Protein AF-A0A969HG68-F1 (afdb_monomer_lite)

pLDDT: mean 86.05, std 16.69, range [30.14, 98.56]

Radius of gyration: 25.39 Å; chains: 1; bounding box: 66×48×81 Å

Secondary structure (DSSP, 8-state):
-EEEEETTTEEEEEEETT---EEEE-----HHHHHSPPPSSS--TTHHHHHHHH--GGGS-TTS-SSEEEE-------TT------EEEES--GGGGGGG-TTGGGSHHHHHHHHHHHHHHHHHHHHHS-TTS-HHHHHHHHHHHHHHHHHEEEEEEEHHHHHHTTT--TTT---SSPPTTGGGTT-EEEEEEE-S-SSS--S-BHHHHHHHHHHHTTT-HHHHHHHHHHTTSTTTS-TTSPPP-BTT-TTS-----HHHHHHHHHHHHHHHHSS--HHHHHHHHHHHHHHHHHHHHHH-TTSSS-------S-TT--SS-SSS-GGGS--SS------S-TTHHHHHHHHHHHHHHT-S--

Foldseek 3Di:
DDWDADPPPGIKDKDKPPQADKFAAECADPCCVVPVDDDPDLGYPCLVVCCPVVVPVVNTDPVRDYPDMDRDDDDDADDVRDDDIDMDMGPQDPVRQCVCPPVGPCDPSVVVVVVVVVVVLVVLLVVLDDPPDDPVVSVVLSVVVVQQVVQWDFDWDQPQVVCVVVQNHPVGNPDPDGAAPSLLNLATRGDTAGFPHVPPTVKDFLVVLLVSLVSCLSPPLPVSLVNLVVQLDPNQARPQLQRQGIDRHGPFDEQPCSLVSQVVSQVSCCVVPVHGDLVSLVSSLVSVVSNVVSQCVPQVVPNPLFGAAGDHVPCPPDPDDRVDDPVVVDDPDDDGDGDRRPPPPVSSVVSPVSNCVVDPDD

Structure (mmCIF, N/CA/C/O backbone):
data_AF-A0A969HG68-F1
#
_entry.id   AF-A0A969HG68-F1
#
loop_
_atom_site.group_PDB
_atom_site.id
_atom_site.type_symbol
_atom_site.label_atom_id
_atom_site.label_alt_id
_atom_site.label_comp_id
_atom_site.label_asym_id
_atom_site.label_entity_id
_atom_site.label_seq_id
_atom_site.pdbx_PDB_ins_code
_atom_site.Cartn_x
_atom_site.Cartn_y
_atom_site.Cartn_z
_atom_site.occupancy
_atom_site.B_iso_or_equiv
_atom_site.auth_seq_id
_atom_site.auth_comp_id
_atom_site.auth_asym_id
_atom_site.auth_atom_id
_atom_site.pdbx_PDB_model_num
ATOM 1 N N . MET A 1 1 ? -12.655 -1.695 22.531 1.00 92.44 1 MET A N 1
ATOM 2 C CA . MET A 1 1 ? -11.692 -2.668 21.977 1.00 92.44 1 MET A CA 1
ATOM 3 C C . MET A 1 1 ? -12.395 -3.356 20.825 1.00 92.44 1 MET A C 1
ATOM 5 O O . MET A 1 1 ? -13.571 -3.657 20.981 1.00 92.44 1 MET A O 1
ATOM 9 N N . ILE A 1 2 ? -11.718 -3.523 19.695 1.00 96.69 2 ILE A N 1
ATOM 10 C CA . ILE A 1 2 ? -12.218 -4.265 18.533 1.00 96.69 2 ILE A CA 1
ATOM 11 C C . ILE A 1 2 ? -11.412 -5.559 18.446 1.00 96.69 2 ILE A C 1
ATOM 13 O O . ILE A 1 2 ? -10.184 -5.497 18.442 1.00 96.69 2 ILE A O 1
ATOM 17 N N . GLU A 1 3 ? -12.088 -6.699 18.384 1.00 97.00 3 GLU A N 1
ATOM 18 C CA . GLU A 1 3 ? -11.475 -7.992 18.079 1.00 97.00 3 GLU A CA 1
ATOM 19 C C . GLU A 1 3 ? -11.559 -8.229 16.567 1.00 97.00 3 GLU A C 1
ATOM 21 O O . GLU A 1 3 ? -12.620 -8.065 15.967 1.00 97.00 3 GLU A O 1
ATOM 26 N N . ALA A 1 4 ? -10.437 -8.579 15.950 1.00 96.75 4 ALA A N 1
ATOM 27 C CA . ALA A 1 4 ? -10.329 -8.903 14.539 1.00 96.75 4 ALA A CA 1
ATOM 28 C C . ALA A 1 4 ? -9.807 -10.333 14.405 1.00 96.75 4 ALA A C 1
ATOM 30 O O . ALA A 1 4 ? -8.738 -10.655 14.923 1.00 96.75 4 ALA A O 1
ATOM 31 N N . ASN A 1 5 ? -10.557 -11.178 13.704 1.00 96.19 5 ASN A N 1
ATOM 32 C CA . ASN A 1 5 ? -10.179 -12.557 13.429 1.00 96.19 5 ASN A CA 1
ATOM 33 C C . ASN A 1 5 ? -9.807 -12.692 11.950 1.00 96.19 5 ASN A C 1
ATOM 35 O O . ASN A 1 5 ? -10.606 -12.361 11.075 1.00 96.19 5 ASN A O 1
ATOM 39 N N . HIS A 1 6 ? -8.592 -13.162 11.685 1.00 93.50 6 HIS A N 1
ATOM 40 C CA . HIS A 1 6 ? -8.098 -13.437 10.345 1.00 93.50 6 HIS A CA 1
ATOM 41 C C . HIS A 1 6 ? -7.641 -14.892 10.251 1.00 93.50 6 HIS A C 1
ATOM 43 O O . HIS A 1 6 ? -6.931 -15.373 11.132 1.00 93.50 6 HIS A O 1
ATOM 49 N N . ALA A 1 7 ? -7.982 -15.573 9.155 1.00 94.31 7 ALA A N 1
ATOM 50 C CA . ALA A 1 7 ? -7.681 -16.995 8.986 1.00 94.31 7 ALA A CA 1
ATOM 51 C C . ALA A 1 7 ? -6.175 -17.311 9.093 1.00 94.31 7 ALA A C 1
ATOM 53 O O . ALA A 1 7 ? -5.801 -18.319 9.682 1.00 94.31 7 ALA A O 1
ATOM 54 N N . GLU A 1 8 ? -5.319 -16.431 8.566 1.00 92.56 8 GLU A N 1
ATOM 55 C CA . GLU A 1 8 ? -3.862 -16.638 8.547 1.00 92.56 8 GLU A CA 1
ATOM 56 C C . GLU A 1 8 ? -3.122 -15.949 9.698 1.00 92.56 8 GLU A C 1
ATOM 58 O O . GLU A 1 8 ? -2.120 -16.460 10.186 1.00 92.56 8 GLU A O 1
ATOM 63 N N . LEU A 1 9 ? -3.604 -14.781 10.142 1.00 93.19 9 LEU A N 1
ATOM 64 C CA . LEU A 1 9 ? -2.910 -13.974 11.154 1.00 93.19 9 LEU A CA 1
ATOM 65 C C . LEU A 1 9 ? -3.397 -14.318 12.569 1.00 93.19 9 LEU A C 1
ATOM 67 O O . LEU A 1 9 ? -2.760 -13.960 13.555 1.00 93.19 9 LEU A O 1
ATOM 71 N N . GLY A 1 10 ? -4.523 -15.024 12.685 1.00 96.06 10 GLY A N 1
ATOM 72 C CA . GLY A 1 10 ? -5.180 -15.300 13.950 1.00 96.06 10 GLY A CA 1
ATOM 73 C C . GLY A 1 10 ? -5.942 -14.087 14.479 1.00 96.06 10 GLY A C 1
ATOM 74 O O . GLY A 1 10 ? -6.471 -13.270 13.721 1.00 96.06 10 GLY A O 1
ATOM 75 N N . VAL A 1 11 ? -6.029 -13.995 15.806 1.00 97.19 11 VAL A N 1
ATOM 76 C CA . VAL A 1 11 ? -6.843 -12.985 16.488 1.00 97.19 11 VAL A CA 1
ATOM 77 C C . VAL A 1 11 ? -5.981 -11.814 16.944 1.00 97.19 11 VAL A C 1
ATOM 79 O O . VAL A 1 11 ? -5.025 -11.982 17.702 1.00 97.19 11 VAL A O 1
ATOM 82 N N . TYR A 1 12 ? -6.376 -10.616 16.529 1.00 97.44 12 TYR A N 1
ATOM 83 C CA . TYR A 1 12 ? -5.805 -9.351 16.969 1.00 97.44 12 TYR A CA 1
ATOM 84 C C . TYR A 1 12 ? -6.858 -8.486 17.653 1.00 97.44 12 TYR A C 1
ATOM 86 O O . TYR A 1 12 ? -8.052 -8.569 17.385 1.00 97.44 12 TYR A O 1
ATOM 94 N N . TYR A 1 13 ? -6.392 -7.603 18.525 1.00 96.69 13 TYR A N 1
ATOM 95 C CA . TYR A 1 13 ? -7.207 -6.693 19.307 1.00 96.69 13 TYR A CA 1
ATOM 96 C C . TYR A 1 13 ? -6.720 -5.265 19.081 1.00 96.69 13 TYR A C 1
ATOM 98 O O . TYR A 1 13 ? -5.554 -4.950 19.337 1.00 96.69 13 TYR A O 1
ATOM 106 N N . LEU A 1 14 ? -7.616 -4.391 18.627 1.00 96.75 14 LEU A N 1
ATOM 107 C CA . LEU A 1 14 ? -7.390 -2.953 18.562 1.00 96.75 14 LEU A CA 1
ATOM 108 C C . LEU A 1 14 ? -7.979 -2.290 19.809 1.00 96.75 14 LEU A C 1
ATOM 110 O O . LEU A 1 14 ? -9.197 -2.196 20.000 1.00 96.75 14 LEU A O 1
ATOM 114 N N . TYR A 1 15 ? -7.098 -1.805 20.671 1.00 95.75 15 TYR A N 1
ATOM 115 C CA . TYR A 1 15 ? -7.446 -0.989 21.822 1.00 95.75 15 TYR A CA 1
ATOM 116 C C . TYR A 1 15 ? -7.380 0.480 21.429 1.00 95.75 15 TYR A C 1
ATOM 118 O O . TYR A 1 15 ? -6.394 0.921 20.844 1.00 95.75 15 TYR A O 1
ATOM 126 N N . GLY A 1 16 ? -8.417 1.230 21.789 1.00 95.38 16 GLY A N 1
ATOM 127 C CA . GLY A 1 16 ? -8.421 2.684 21.743 1.00 95.38 16 GLY A CA 1
ATOM 128 C C . GLY A 1 16 ? -8.502 3.237 23.156 1.00 95.38 16 GLY A C 1
ATOM 129 O O . GLY A 1 16 ? -9.306 2.762 23.964 1.00 95.38 16 GLY A O 1
ATOM 130 N N . GLU A 1 17 ? -7.653 4.207 23.471 1.00 93.00 17 GLU A N 1
ATOM 131 C CA . GLU A 1 17 ? -7.726 4.914 24.744 1.00 93.00 17 GLU A CA 1
ATOM 132 C C . GLU A 1 17 ? -9.050 5.683 24.871 1.00 93.00 17 GLU A C 1
ATOM 134 O O . GLU A 1 17 ? -9.626 6.091 23.866 1.00 93.00 17 GLU A O 1
ATOM 139 N N . ALA A 1 18 ? -9.533 5.867 26.105 1.00 88.62 18 ALA A N 1
ATOM 140 C CA . ALA A 1 18 ? -10.780 6.560 26.442 1.00 88.62 18 ALA A CA 1
ATOM 141 C C . ALA A 1 18 ? -12.075 5.876 25.961 1.00 88.62 18 ALA A C 1
ATOM 143 O O . ALA A 1 18 ? -13.141 6.469 26.072 1.00 88.62 18 ALA A O 1
ATOM 144 N N . ALA A 1 19 ? -11.992 4.621 25.496 1.00 86.50 19 ALA A N 1
ATOM 145 C CA . ALA A 1 19 ? -13.142 3.782 25.141 1.00 86.50 19 ALA A CA 1
ATOM 146 C C . ALA A 1 19 ? -14.175 4.503 24.241 1.00 86.50 19 ALA A C 1
ATOM 148 O O . ALA A 1 19 ? -15.334 4.649 24.633 1.00 86.50 19 ALA A O 1
ATOM 149 N N . PRO A 1 20 ? -13.769 4.958 23.041 1.00 93.00 20 PRO A N 1
ATOM 150 C CA . PRO A 1 20 ? -14.677 5.636 22.120 1.00 93.00 20 PRO A CA 1
ATOM 151 C C . PRO A 1 20 ? -15.826 4.708 21.694 1.00 93.00 20 PRO A C 1
ATOM 153 O O . PRO A 1 20 ? -15.647 3.481 21.674 1.00 93.00 20 PRO A O 1
ATOM 156 N N . PRO A 1 21 ? -16.974 5.269 21.273 1.00 94.75 21 PRO A N 1
ATOM 157 C CA . PRO A 1 21 ? -17.989 4.509 20.558 1.00 94.75 21 PRO A CA 1
ATOM 158 C C . PRO A 1 21 ? -17.373 3.751 19.380 1.00 94.75 21 PRO A C 1
ATOM 160 O O . PRO A 1 21 ? -16.521 4.277 18.659 1.00 94.75 21 PRO A O 1
ATOM 163 N N . LEU A 1 22 ? -17.803 2.508 19.188 1.00 96.81 22 LEU A N 1
ATOM 164 C CA . LEU A 1 22 ? -17.354 1.676 18.080 1.00 96.81 22 LEU A CA 1
ATOM 165 C C . LEU A 1 22 ? -18.469 1.575 17.050 1.00 96.81 22 LEU A C 1
ATOM 167 O O . LEU A 1 22 ? -19.626 1.363 17.405 1.00 96.81 22 LEU A O 1
ATOM 171 N N . LEU A 1 23 ? -18.107 1.722 15.784 1.00 97.44 23 LEU A N 1
ATOM 172 C CA . LEU A 1 23 ? -19.015 1.604 14.652 1.00 97.44 23 LEU A CA 1
ATOM 173 C C . LEU A 1 23 ? -18.595 0.401 13.820 1.00 97.44 23 LEU A C 1
ATOM 175 O O . LEU A 1 23 ? -17.402 0.199 13.594 1.00 97.44 23 LEU A O 1
ATOM 179 N N . PHE A 1 24 ? -19.568 -0.366 13.339 1.00 98.00 24 PHE A N 1
ATOM 180 C CA . PHE A 1 24 ? -19.334 -1.521 12.478 1.00 98.00 24 PHE A CA 1
ATOM 181 C C . PHE A 1 24 ? -20.239 -1.464 11.252 1.00 98.00 24 PHE A C 1
ATOM 183 O O . PHE A 1 24 ? -21.356 -0.958 11.320 1.00 98.00 24 PHE A O 1
ATOM 190 N N . THR A 1 25 ? -19.750 -1.948 10.121 1.00 97.62 25 THR A N 1
ATOM 191 C CA . THR A 1 25 ? -20.531 -2.134 8.892 1.00 97.62 25 THR A CA 1
ATOM 192 C C . THR A 1 25 ? -19.887 -3.244 8.066 1.00 97.62 25 THR A C 1
ATOM 194 O O . THR A 1 25 ? -18.828 -3.757 8.438 1.00 97.62 25 THR A O 1
ATOM 197 N N . GLU A 1 26 ? -20.485 -3.593 6.933 1.00 96.75 26 GLU A N 1
ATOM 198 C CA . GLU A 1 26 ? -19.885 -4.535 6.001 1.00 96.75 26 GLU A CA 1
ATOM 199 C C . GLU A 1 26 ? -19.122 -3.851 4.865 1.00 96.75 26 GLU A C 1
ATOM 201 O O . GLU A 1 26 ? -19.405 -2.725 4.448 1.00 96.75 26 GLU A O 1
ATOM 206 N N . ASN A 1 27 ? -18.150 -4.570 4.309 1.00 93.44 27 ASN A N 1
ATOM 207 C CA . ASN A 1 27 ? -17.466 -4.238 3.069 1.00 93.44 27 ASN A CA 1
ATOM 208 C C . ASN A 1 27 ? -18.302 -4.620 1.834 1.00 93.44 27 ASN A C 1
ATOM 210 O O . ASN A 1 27 ? -17.742 -4.957 0.792 1.00 93.44 27 ASN A O 1
ATOM 214 N N . GLU A 1 28 ? -19.627 -4.522 1.934 1.00 93.19 28 GLU A N 1
ATOM 215 C CA . GLU A 1 28 ? -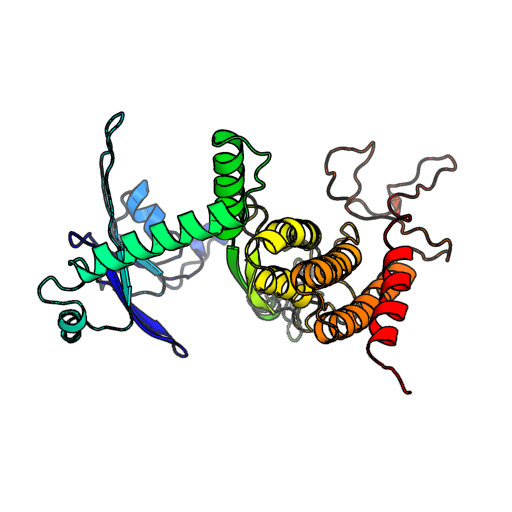20.558 -4.799 0.845 1.00 93.19 28 GLU A CA 1
ATOM 216 C C . GLU A 1 28 ? -20.816 -3.554 -0.002 1.00 93.19 28 GLU A C 1
ATOM 218 O O . GLU A 1 28 ? -20.928 -2.427 0.492 1.00 93.19 28 GLU A O 1
ATOM 223 N N . THR A 1 29 ? -20.884 -3.748 -1.314 1.00 91.31 29 THR A N 1
ATOM 224 C CA . THR A 1 29 ? -21.169 -2.671 -2.265 1.00 91.31 29 THR A CA 1
ATOM 225 C C . THR A 1 29 ? -22.605 -2.170 -2.086 1.00 91.31 29 THR A C 1
ATOM 227 O O . THR A 1 29 ? -23.532 -2.964 -1.992 1.00 91.31 29 THR A O 1
ATOM 230 N N . ASN A 1 30 ? -22.798 -0.847 -2.083 1.00 94.88 30 ASN A N 1
ATOM 231 C CA . ASN A 1 30 ? -24.123 -0.226 -2.041 1.00 94.88 30 ASN A CA 1
ATOM 232 C C . ASN A 1 30 ? -24.807 -0.318 -3.421 1.00 94.88 30 ASN A C 1
ATOM 234 O O . ASN A 1 30 ? -24.719 0.600 -4.243 1.00 94.88 30 ASN A O 1
ATOM 238 N N . THR A 1 31 ? -25.444 -1.452 -3.703 1.00 93.00 31 THR A N 1
ATOM 239 C CA . THR A 1 31 ? -26.108 -1.728 -4.983 1.00 93.00 31 THR A CA 1
ATOM 240 C C . THR A 1 31 ? -27.346 -0.870 -5.199 1.00 93.00 31 THR A C 1
ATOM 242 O O . THR A 1 31 ? -27.655 -0.554 -6.349 1.00 93.00 31 THR A O 1
ATOM 245 N N . GLU A 1 32 ? -28.014 -0.423 -4.134 1.00 94.38 32 GLU A N 1
ATOM 246 C CA . GLU A 1 32 ? -29.167 0.482 -4.249 1.00 94.38 32 GLU A CA 1
ATOM 247 C C . GLU A 1 32 ? -28.744 1.803 -4.873 1.00 94.38 32 GLU A C 1
ATOM 249 O O . GLU A 1 32 ? -29.341 2.264 -5.844 1.00 94.38 32 GLU A O 1
ATOM 254 N N . ARG A 1 33 ? -27.650 2.378 -4.369 1.00 93.00 33 ARG A N 1
ATOM 255 C CA . ARG A 1 33 ? -27.119 3.642 -4.876 1.00 93.00 33 ARG A CA 1
ATOM 256 C C . ARG A 1 33 ? -26.490 3.510 -6.261 1.00 93.00 33 ARG A C 1
ATOM 258 O O . ARG A 1 33 ? -26.633 4.414 -7.077 1.00 93.00 33 ARG A O 1
ATOM 265 N N . ILE A 1 34 ? -25.761 2.422 -6.514 1.00 90.81 34 ILE A N 1
ATOM 266 C CA . ILE A 1 34 ? -24.968 2.264 -7.745 1.00 90.81 34 ILE A CA 1
ATOM 267 C C . ILE A 1 34 ? -25.810 1.724 -8.904 1.00 90.81 34 ILE A C 1
ATOM 269 O O . ILE A 1 34 ? -25.574 2.080 -10.054 1.00 90.81 34 ILE A O 1
ATOM 273 N N . SER A 1 35 ? -26.747 0.818 -8.628 1.00 87.06 35 SER A N 1
ATOM 274 C CA . SER A 1 35 ? -27.472 0.047 -9.649 1.00 87.06 35 SER A CA 1
ATOM 275 C C . SER A 1 35 ? -28.994 0.086 -9.490 1.00 87.06 35 SER A C 1
ATOM 277 O O . SER A 1 35 ? -29.689 -0.485 -10.325 1.00 87.06 35 SER A O 1
ATOM 279 N N . GLY A 1 36 ? -29.529 0.731 -8.447 1.00 92.75 36 GLY A N 1
ATOM 280 C CA . GLY A 1 36 ? -30.970 0.754 -8.173 1.00 92.75 36 GLY A CA 1
ATOM 281 C C . GLY A 1 36 ? -31.538 -0.589 -7.702 1.00 92.75 36 GLY A C 1
ATOM 282 O O . GLY A 1 36 ? -32.751 -0.777 -7.730 1.00 92.75 36 GLY A O 1
ATOM 283 N N . ILE A 1 37 ? -30.680 -1.532 -7.299 1.00 92.56 37 ILE A N 1
ATOM 284 C CA . ILE A 1 37 ? -31.065 -2.879 -6.852 1.00 92.56 37 ILE A CA 1
ATOM 285 C C . ILE A 1 37 ? -30.964 -2.938 -5.332 1.00 92.56 37 ILE A C 1
ATOM 287 O O . ILE A 1 37 ? -29.931 -2.544 -4.793 1.00 92.56 37 ILE A O 1
ATOM 291 N N . SER A 1 38 ? -31.989 -3.475 -4.662 1.00 95.38 38 SER A N 1
ATOM 292 C CA . SER A 1 38 ? -32.007 -3.641 -3.203 1.00 95.38 38 SER A CA 1
ATOM 293 C C . SER A 1 38 ? -30.730 -4.278 -2.667 1.00 95.38 38 SER A C 1
ATOM 295 O O . SER A 1 38 ? -30.231 -5.259 -3.223 1.00 95.38 38 SER A O 1
ATOM 297 N N . ASN A 1 39 ? -30.217 -3.719 -1.574 1.00 94.94 39 ASN A N 1
ATOM 298 C CA . ASN A 1 39 ? -29.014 -4.227 -0.938 1.00 94.94 39 ASN A CA 1
ATOM 299 C C . ASN A 1 39 ? -29.320 -5.576 -0.269 1.00 94.94 39 ASN A C 1
ATOM 301 O O . ASN A 1 39 ? -30.389 -5.770 0.312 1.00 94.94 39 ASN A O 1
ATOM 305 N N . ALA A 1 40 ? -28.359 -6.501 -0.298 1.00 92.88 40 ALA A N 1
ATOM 306 C CA . ALA A 1 40 ? -28.479 -7.776 0.419 1.00 92.88 40 ALA A CA 1
ATOM 307 C C . ALA A 1 40 ? -28.503 -7.590 1.950 1.00 92.88 40 ALA A C 1
ATOM 309 O O . ALA A 1 40 ? -29.042 -8.416 2.682 1.00 92.88 40 ALA A O 1
ATOM 310 N N . THR A 1 41 ? -27.915 -6.493 2.426 1.00 94.56 41 THR A N 1
ATOM 311 C CA . THR A 1 41 ? -27.862 -6.070 3.826 1.00 94.56 41 THR A CA 1
ATOM 312 C C . THR A 1 41 ? -28.003 -4.547 3.892 1.00 94.56 41 THR A C 1
ATOM 314 O O . THR A 1 41 ? -27.497 -3.861 3.003 1.00 94.56 41 THR A O 1
ATOM 317 N N . PRO A 1 42 ? -28.644 -3.974 4.925 1.00 94.19 42 PRO A N 1
ATOM 318 C CA . PRO A 1 42 ? -28.671 -2.522 5.113 1.00 94.19 42 PRO A CA 1
ATOM 319 C C . PRO A 1 42 ? -27.295 -1.932 5.486 1.00 94.19 42 PRO A C 1
ATOM 321 O O . PRO A 1 42 ? -27.103 -0.720 5.390 1.00 94.19 42 PRO A O 1
ATOM 324 N N . TYR A 1 43 ? -26.335 -2.763 5.912 1.00 97.06 43 TYR A N 1
ATOM 325 C CA . TYR A 1 43 ? -25.000 -2.339 6.343 1.00 97.06 43 TYR A CA 1
ATOM 326 C C . TYR A 1 43 ? -24.008 -2.484 5.192 1.00 97.06 43 TYR A C 1
ATOM 328 O O . TYR A 1 43 ? -23.492 -3.566 4.937 1.00 97.06 43 TYR A O 1
ATOM 336 N N . VAL A 1 44 ? -23.753 -1.393 4.478 1.00 96.88 44 VAL A N 1
ATOM 337 C CA . VAL A 1 44 ? -22.885 -1.366 3.287 1.00 96.88 44 VAL A CA 1
ATOM 338 C C . VAL A 1 44 ? -21.685 -0.438 3.497 1.00 96.88 44 VAL A C 1
ATOM 340 O O . VAL A 1 44 ? -21.588 0.248 4.521 1.00 96.88 44 VAL A O 1
ATOM 343 N N . LYS A 1 45 ? -20.763 -0.385 2.525 1.00 94.19 45 LYS A N 1
ATOM 344 C CA . LYS A 1 45 ? -19.516 0.411 2.580 1.00 94.19 45 LYS A CA 1
ATOM 345 C C . LYS A 1 45 ? -19.723 1.877 2.984 1.00 94.19 45 LYS A C 1
ATOM 347 O O . LYS A 1 45 ? -18.871 2.441 3.667 1.00 94.19 45 LYS A O 1
ATOM 352 N N . ASP A 1 46 ? -20.858 2.466 2.614 1.00 95.44 46 ASP A N 1
ATOM 353 C CA . ASP A 1 46 ? -21.199 3.865 2.908 1.00 95.44 46 ASP A CA 1
ATOM 354 C C . ASP A 1 46 ? -21.681 4.082 4.361 1.00 95.44 46 ASP A C 1
ATOM 356 O O . ASP A 1 46 ? -21.917 5.220 4.768 1.00 95.44 46 ASP A O 1
ATOM 360 N N . GLY A 1 47 ? -21.829 3.020 5.165 1.00 96.75 47 GLY A N 1
ATOM 361 C CA . GLY A 1 47 ? -22.477 3.051 6.482 1.00 96.75 47 GLY A CA 1
ATOM 362 C C . GLY A 1 47 ? -21.889 4.078 7.453 1.00 96.75 47 GLY A C 1
ATOM 363 O O . GLY A 1 47 ? -22.633 4.822 8.090 1.00 96.75 47 GLY A O 1
ATOM 364 N N . PHE A 1 48 ? -20.558 4.205 7.516 1.00 97.00 48 PHE A N 1
ATOM 365 C CA . PHE A 1 48 ? -19.911 5.220 8.361 1.00 97.00 48 PHE A CA 1
ATOM 366 C C . PHE A 1 48 ? -20.186 6.646 7.882 1.00 97.00 48 PHE A C 1
ATOM 368 O O . PHE A 1 48 ? -20.421 7.526 8.706 1.00 97.00 48 PHE A O 1
ATOM 375 N N . HIS A 1 49 ? -20.194 6.881 6.568 1.00 96.38 49 HIS A N 1
ATOM 376 C CA . HIS A 1 49 ? -20.521 8.193 6.012 1.00 96.38 49 HIS A CA 1
ATOM 377 C C . HIS A 1 49 ? -21.974 8.565 6.326 1.00 96.38 49 HIS A C 1
ATOM 379 O O . HIS A 1 49 ? -22.240 9.649 6.838 1.00 96.38 49 HIS A O 1
ATOM 385 N N . ASN A 1 50 ? -22.905 7.638 6.107 1.00 96.94 50 ASN A N 1
ATOM 386 C CA . ASN A 1 50 ? -24.323 7.836 6.397 1.00 96.94 50 ASN A CA 1
ATOM 387 C C . ASN A 1 50 ? -24.579 8.096 7.889 1.00 96.94 50 ASN A C 1
ATOM 389 O O . ASN A 1 50 ? -25.364 8.977 8.240 1.00 96.94 50 ASN A O 1
ATOM 393 N N . TYR A 1 51 ? -23.873 7.382 8.766 1.00 97.25 51 TYR A N 1
ATOM 394 C CA . TYR A 1 51 ? -23.947 7.589 10.208 1.00 97.25 51 TYR A CA 1
ATOM 395 C C . TYR A 1 51 ? -23.412 8.967 10.626 1.00 97.25 51 TYR A C 1
ATOM 397 O O . TYR A 1 51 ? -24.101 9.707 11.323 1.00 97.25 51 TYR A O 1
ATOM 405 N N . LEU A 1 52 ? -22.197 9.321 10.193 1.00 96.50 52 LEU A N 1
ATOM 406 C CA . LEU A 1 52 ? -21.485 10.512 10.671 1.00 96.50 52 LEU A CA 1
ATOM 407 C C . LEU A 1 52 ? -21.967 11.809 10.014 1.00 96.50 52 LEU A C 1
ATOM 409 O O . LEU A 1 52 ? -22.083 12.828 10.687 1.00 96.50 52 LEU A O 1
ATOM 413 N N . ILE A 1 53 ? -22.223 11.781 8.705 1.00 97.00 53 ILE A N 1
ATOM 414 C CA . ILE A 1 53 ? -22.523 12.979 7.908 1.00 97.00 53 ILE A CA 1
ATOM 415 C C . ILE A 1 53 ? -24.029 13.189 7.767 1.00 97.00 53 ILE A C 1
ATOM 417 O O . ILE A 1 53 ? -24.501 14.322 7.820 1.00 97.00 53 ILE A O 1
ATOM 421 N N . HIS A 1 54 ? -24.795 12.109 7.603 1.00 97.06 54 HIS A N 1
ATOM 422 C CA . HIS A 1 54 ? -26.244 12.186 7.390 1.00 97.06 54 HIS A CA 1
ATOM 423 C C . HIS A 1 54 ? -27.070 11.871 8.644 1.00 97.06 54 HIS A C 1
ATOM 425 O O . HIS A 1 54 ? -28.297 11.925 8.586 1.00 97.06 54 HIS A O 1
ATOM 431 N N . GLY A 1 55 ? -26.430 11.545 9.773 1.00 96.25 55 GLY A N 1
ATOM 432 C CA . GLY A 1 55 ? -27.115 11.245 11.034 1.00 96.25 55 GLY A CA 1
ATOM 433 C C . GLY A 1 55 ? -27.967 9.971 10.997 1.00 96.25 55 GLY A C 1
ATOM 434 O O . GLY A 1 55 ? -28.827 9.777 11.856 1.00 96.25 55 GLY A O 1
ATOM 435 N N . GLN A 1 56 ? -27.758 9.097 10.008 1.00 96.62 56 GLN A N 1
ATOM 436 C CA . GLN A 1 56 ? -28.518 7.860 9.843 1.00 96.62 56 GLN A CA 1
ATOM 437 C C . GLN A 1 56 ? -27.969 6.787 10.787 1.00 96.62 56 GLN A C 1
ATOM 439 O O . GLN A 1 56 ? -27.163 5.943 10.401 1.00 96.62 56 GLN A O 1
ATOM 444 N N . THR A 1 57 ? -28.405 6.811 12.046 1.00 94.62 57 THR A N 1
ATOM 445 C CA . THR A 1 57 ? -27.883 5.916 13.095 1.00 94.62 57 THR A CA 1
ATOM 446 C C . THR A 1 57 ? -28.087 4.428 12.797 1.00 94.62 57 THR A C 1
ATOM 448 O O . THR A 1 57 ? -27.290 3.608 13.241 1.00 94.62 57 THR A O 1
ATOM 451 N N . GLY A 1 58 ? -29.103 4.076 12.000 1.00 95.69 58 GLY A N 1
ATOM 452 C CA . GLY A 1 58 ? -29.361 2.707 11.540 1.00 95.69 58 GLY A CA 1
ATOM 453 C C . GLY A 1 58 ? -28.447 2.207 10.412 1.00 95.69 58 GLY A C 1
ATOM 454 O O . GLY A 1 58 ? -28.563 1.048 10.029 1.00 95.69 58 GLY A O 1
ATOM 455 N N . ALA A 1 59 ? -27.550 3.044 9.876 1.00 96.38 59 ALA A N 1
ATOM 456 C CA . ALA A 1 59 ? -26.646 2.674 8.781 1.00 96.38 59 ALA A CA 1
ATOM 457 C C . ALA A 1 59 ? -25.419 1.851 9.229 1.00 96.38 59 ALA A C 1
ATOM 459 O O . ALA A 1 59 ? -24.623 1.426 8.394 1.00 96.38 59 ALA A O 1
ATOM 460 N N . VAL A 1 60 ? -25.255 1.633 10.538 1.00 97.50 60 VAL A N 1
ATOM 461 C CA . VAL A 1 60 ? -24.189 0.818 11.141 1.00 97.50 60 VAL A CA 1
ATOM 462 C C . VAL A 1 60 ? -24.782 -0.357 11.911 1.00 97.50 60 VAL A C 1
ATOM 464 O O . VAL A 1 60 ? -25.917 -0.305 12.385 1.00 97.50 60 VAL A O 1
ATOM 467 N N . HIS A 1 61 ? -24.000 -1.422 12.046 1.00 97.06 61 HIS A N 1
ATOM 468 C CA . HIS A 1 61 ? -24.439 -2.681 12.621 1.00 97.06 61 HIS A CA 1
ATOM 469 C C . HIS A 1 61 ? -24.654 -2.563 14.146 1.00 97.06 61 HIS A C 1
ATOM 471 O O . HIS A 1 61 ? -23.687 -2.334 14.882 1.00 97.06 61 HIS A O 1
ATOM 477 N N . PRO A 1 62 ? -25.880 -2.777 14.668 1.00 95.56 62 PRO A N 1
ATOM 478 C CA . PRO A 1 62 ? -26.193 -2.572 16.084 1.00 95.56 62 PRO A CA 1
ATOM 479 C C . PRO A 1 62 ? -25.530 -3.610 16.998 1.00 95.56 62 PRO A C 1
ATOM 481 O O . PRO A 1 62 ? -25.230 -3.311 18.149 1.00 95.56 62 PRO A O 1
ATOM 484 N N . ASN A 1 63 ? -25.243 -4.812 16.482 1.00 95.81 63 ASN A N 1
ATOM 485 C CA . ASN A 1 63 ? -24.587 -5.874 17.257 1.00 95.81 63 ASN A CA 1
ATOM 486 C C . ASN A 1 63 ? -23.059 -5.714 17.367 1.00 95.81 63 ASN A C 1
ATOM 488 O O . ASN A 1 63 ? -22.411 -6.605 17.903 1.00 95.81 63 ASN A O 1
ATOM 492 N N . LEU A 1 64 ? -22.483 -4.609 16.871 1.00 95.75 64 LEU A N 1
ATOM 493 C CA . LEU A 1 64 ? -21.039 -4.331 16.925 1.00 95.75 64 LEU A CA 1
ATOM 494 C C . LEU A 1 64 ? -20.172 -5.421 16.271 1.00 95.75 64 LEU A C 1
ATOM 496 O O . LEU A 1 64 ? -19.129 -5.817 16.790 1.00 95.75 64 LEU A O 1
ATOM 500 N N . THR A 1 65 ? -20.623 -5.896 15.115 1.00 96.31 65 THR A N 1
ATOM 501 C CA . THR A 1 65 ? -19.950 -6.899 14.287 1.00 96.31 65 THR A CA 1
ATOM 502 C C . THR A 1 65 ? -19.947 -6.445 12.839 1.00 96.31 65 THR A C 1
ATOM 504 O O . THR A 1 65 ? -20.880 -5.771 12.406 1.00 96.31 65 THR A O 1
ATOM 507 N N . GLY A 1 66 ? -18.922 -6.832 12.091 1.00 95.94 66 GLY A N 1
ATOM 508 C CA . GLY A 1 66 ? -18.878 -6.642 10.648 1.00 95.94 66 GLY A CA 1
ATOM 509 C C . GLY A 1 66 ? -17.461 -6.704 10.102 1.00 95.94 66 GLY A C 1
ATOM 510 O O . GLY A 1 66 ? -16.484 -6.750 10.851 1.00 95.94 66 GLY A O 1
ATOM 511 N N . THR A 1 67 ? -17.350 -6.699 8.781 1.00 95.50 67 THR A N 1
ATOM 512 C CA . THR A 1 67 ? -16.069 -6.741 8.059 1.00 95.50 67 THR A CA 1
ATOM 513 C C . THR A 1 67 ? -15.346 -5.390 8.002 1.00 95.50 67 THR A C 1
ATOM 515 O O . THR A 1 67 ? -14.193 -5.316 7.574 1.00 95.50 67 THR A O 1
ATOM 518 N N . LYS A 1 68 ? -15.983 -4.307 8.465 1.00 95.25 68 LYS A N 1
ATOM 519 C CA . LYS A 1 68 ? -15.355 -3.008 8.732 1.00 95.25 68 LYS A CA 1
ATOM 520 C C . LYS A 1 68 ? -15.702 -2.522 10.132 1.00 95.25 68 LYS A C 1
ATOM 522 O O . LYS A 1 68 ? -16.847 -2.621 10.567 1.00 95.25 68 LYS A O 1
ATOM 527 N N . ALA A 1 69 ? -14.729 -1.905 10.794 1.00 96.56 69 ALA A N 1
ATOM 528 C CA . ALA A 1 69 ? -14.900 -1.320 12.116 1.00 96.56 69 ALA A CA 1
ATOM 529 C C . ALA A 1 69 ? -14.192 0.037 12.219 1.00 96.56 69 ALA A C 1
ATOM 531 O O . ALA A 1 69 ? -13.169 0.262 11.570 1.00 96.56 69 ALA A O 1
ATOM 532 N N . ALA A 1 70 ? -14.720 0.926 13.055 1.00 95.31 70 ALA A N 1
ATOM 533 C CA . ALA A 1 70 ? -14.131 2.225 13.350 1.00 95.31 70 ALA A CA 1
ATOM 534 C C . ALA A 1 70 ? -14.264 2.567 14.838 1.00 95.31 70 ALA A C 1
ATOM 536 O O . ALA A 1 70 ? -15.302 2.336 15.457 1.00 95.31 70 ALA A O 1
ATOM 537 N N . ALA A 1 71 ? -13.212 3.160 15.400 1.00 95.56 71 ALA A N 1
ATOM 538 C CA . ALA A 1 71 ? -13.248 3.804 16.707 1.00 95.56 71 ALA A CA 1
ATOM 539 C C . ALA A 1 71 ? -13.589 5.290 16.512 1.00 95.56 71 ALA A C 1
ATOM 541 O O . ALA A 1 71 ? -12.795 6.040 15.945 1.00 95.56 71 ALA A O 1
ATOM 542 N N . HIS A 1 72 ? -14.779 5.711 16.941 1.00 95.62 72 HIS A N 1
ATOM 543 C CA . HIS A 1 72 ? -15.301 7.050 16.682 1.00 95.62 72 HIS A CA 1
ATOM 544 C C . HIS A 1 72 ? -14.872 8.037 17.775 1.00 95.62 72 HIS A C 1
ATOM 546 O O . HIS A 1 72 ? -15.512 8.166 18.817 1.00 95.62 72 HIS A O 1
ATOM 552 N N . TYR A 1 73 ? -13.775 8.749 17.524 1.00 95.06 73 TYR A N 1
ATOM 553 C CA . TYR A 1 73 ? -13.317 9.852 18.365 1.00 95.06 73 TYR A CA 1
ATOM 554 C C . TYR A 1 73 ? -13.899 11.176 17.871 1.00 95.06 73 TYR A C 1
ATOM 556 O O . TYR A 1 73 ? -13.584 11.615 16.768 1.00 95.06 73 TYR A O 1
ATOM 564 N N . GLN A 1 74 ? -14.693 11.840 18.709 1.00 94.00 74 GLN A N 1
ATOM 565 C CA . GLN A 1 74 ? -15.145 13.206 18.462 1.00 94.00 74 GLN A CA 1
ATOM 566 C C . GLN A 1 74 ? -14.313 14.165 19.312 1.00 94.00 74 GLN A C 1
ATOM 568 O O . GLN A 1 74 ? -14.410 14.170 20.538 1.00 94.00 74 GLN A O 1
ATOM 573 N N . ILE A 1 75 ? -13.459 14.949 18.657 1.00 94.56 75 ILE A N 1
ATOM 574 C CA . ILE A 1 75 ? -12.497 15.826 19.323 1.00 94.56 75 ILE A CA 1
ATOM 575 C C . ILE A 1 75 ? -12.601 17.217 18.709 1.00 94.56 75 ILE A C 1
ATOM 577 O O . ILE A 1 75 ? -12.409 17.387 17.508 1.00 94.56 75 ILE A O 1
ATOM 581 N N . THR A 1 76 ? -12.859 18.218 19.545 1.00 95.50 76 THR A N 1
ATOM 582 C CA . THR A 1 76 ? -12.691 19.626 19.174 1.00 95.50 76 THR A CA 1
ATOM 583 C C . THR A 1 76 ? -11.245 20.022 19.444 1.00 95.50 76 THR A C 1
ATOM 585 O O . THR A 1 76 ? -10.760 19.833 20.563 1.00 95.50 76 THR A O 1
ATOM 588 N N . VAL A 1 77 ? -10.565 20.546 18.424 1.00 96.38 77 VAL A N 1
ATOM 589 C CA . VAL A 1 77 ? -9.179 21.024 18.508 1.00 96.38 77 VAL A CA 1
ATOM 590 C C . VAL A 1 77 ? -9.178 22.532 18.280 1.00 96.38 77 VAL A C 1
ATOM 592 O O . VAL A 1 77 ? -9.568 22.999 17.211 1.00 96.38 77 VAL A O 1
ATOM 595 N N . GLY A 1 78 ? -8.794 23.297 19.299 1.00 97.19 78 GLY A N 1
ATOM 596 C CA . GLY A 1 78 ? -8.660 24.752 19.215 1.00 97.19 78 GLY A CA 1
ATOM 597 C C . GLY A 1 78 ? -7.420 25.215 18.439 1.00 97.19 78 GLY A C 1
ATOM 598 O O . GLY A 1 78 ? -6.533 24.432 18.099 1.00 97.19 78 GLY A O 1
ATOM 599 N N . ALA A 1 79 ? -7.324 26.522 18.182 1.00 97.31 79 ALA A N 1
ATOM 600 C CA . ALA A 1 79 ? -6.152 27.112 17.535 1.00 97.31 79 ALA A CA 1
ATOM 601 C C . ALA A 1 79 ? -4.881 26.884 18.373 1.00 97.31 79 ALA A C 1
ATOM 603 O O . ALA A 1 79 ? -4.850 27.203 19.560 1.00 97.31 79 ALA A O 1
ATOM 604 N N . GLY A 1 80 ? -3.841 26.320 17.750 1.00 96.50 80 GLY A N 1
ATOM 605 C CA . GLY A 1 80 ? -2.586 25.960 18.421 1.00 96.50 80 GLY A CA 1
ATOM 606 C C . GLY A 1 80 ? -2.703 24.800 19.418 1.00 96.50 80 GLY A C 1
ATOM 607 O O . GLY A 1 80 ? -1.710 24.429 20.041 1.00 96.50 80 GLY A O 1
ATOM 608 N N . GLU A 1 81 ? -3.890 24.214 19.584 1.00 97.62 81 GLU A N 1
ATOM 609 C CA . GLU A 1 81 ? -4.099 23.097 20.493 1.00 97.62 81 GLU A CA 1
ATOM 610 C C . GLU A 1 81 ? -3.619 21.783 19.873 1.00 97.62 81 GLU A C 1
ATOM 612 O O . GLU A 1 81 ? -3.774 21.531 18.681 1.00 97.62 81 GLU A O 1
ATOM 617 N N . THR A 1 82 ? -3.073 20.908 20.715 1.00 96.75 82 THR A N 1
ATOM 618 C CA . THR A 1 82 ? -2.754 19.527 20.352 1.00 96.75 82 THR A CA 1
ATOM 619 C C . THR A 1 82 ? -3.648 18.570 21.128 1.00 96.75 82 THR A C 1
ATOM 621 O O . THR A 1 82 ? -3.865 18.712 22.335 1.00 96.75 82 THR A O 1
ATOM 624 N N . ARG A 1 83 ? -4.159 17.560 20.427 1.00 95.88 83 ARG A N 1
ATOM 625 C CA . ARG A 1 83 ? -4.904 16.441 21.000 1.00 95.88 83 ARG A CA 1
ATOM 626 C C . ARG A 1 83 ? -4.276 15.141 20.531 1.00 95.88 83 ARG A C 1
ATOM 628 O O . ARG A 1 83 ? -3.865 15.030 19.381 1.00 95.88 83 ARG A O 1
ATOM 635 N N . THR A 1 84 ? -4.235 14.159 21.422 1.00 95.06 84 THR A N 1
ATOM 636 C CA . THR A 1 84 ? -3.572 12.880 21.167 1.00 95.06 84 THR A CA 1
ATOM 637 C C . THR A 1 84 ? -4.578 11.749 21.275 1.00 95.06 84 THR A C 1
ATOM 639 O O . THR A 1 84 ? -5.237 11.598 22.300 1.00 95.06 84 THR A O 1
ATOM 642 N N . VAL A 1 85 ? -4.653 10.925 20.231 1.00 95.44 85 VAL A N 1
ATOM 643 C CA . VAL A 1 85 ? -5.373 9.649 20.243 1.00 95.44 85 VAL A CA 1
ATOM 644 C C . VAL A 1 85 ? -4.344 8.530 20.319 1.00 95.44 85 VAL A C 1
ATOM 646 O O . VAL A 1 85 ? -3.438 8.457 19.491 1.00 95.44 85 VAL A O 1
ATOM 649 N N . ARG A 1 86 ? -4.476 7.651 21.316 1.00 96.06 86 ARG A N 1
ATOM 650 C CA . ARG A 1 86 ? -3.607 6.480 21.478 1.00 96.06 86 ARG A CA 1
ATOM 651 C C . ARG A 1 86 ? -4.359 5.211 21.112 1.00 96.06 86 ARG A C 1
ATOM 653 O O . ARG A 1 86 ? -5.395 4.901 21.700 1.00 96.06 86 ARG A O 1
ATOM 660 N N . LEU A 1 87 ? -3.801 4.473 20.157 1.00 96.06 87 LEU A N 1
ATOM 661 C CA . LEU A 1 87 ? -4.303 3.185 19.690 1.00 96.06 87 LEU A CA 1
ATOM 662 C C . LEU A 1 87 ? -3.218 2.118 19.855 1.00 96.06 87 LEU A C 1
ATOM 664 O O . LEU A 1 87 ? -2.032 2.409 19.707 1.00 96.06 87 LEU A O 1
ATOM 668 N N . ARG A 1 88 ? -3.612 0.878 20.144 1.00 95.69 88 ARG A N 1
ATOM 669 C CA . ARG A 1 88 ? -2.708 -0.280 20.171 1.00 95.69 88 ARG A CA 1
ATOM 670 C C . ARG A 1 88 ? -3.369 -1.469 19.488 1.00 95.69 88 ARG A C 1
ATOM 672 O O . ARG A 1 88 ? -4.364 -1.976 19.995 1.00 95.69 88 ARG A O 1
ATOM 679 N N . LEU A 1 89 ? -2.775 -1.933 18.392 1.00 95.69 89 LEU A N 1
ATOM 680 C CA . LEU A 1 89 ? -3.084 -3.220 17.770 1.00 95.69 89 LEU A CA 1
ATOM 681 C C . LEU A 1 89 ? -2.148 -4.291 18.346 1.00 95.69 89 LEU A C 1
ATOM 683 O O . LEU A 1 89 ? -0.940 -4.073 18.419 1.00 95.69 89 LEU A O 1
ATOM 687 N N . THR A 1 90 ? -2.685 -5.420 18.803 1.00 95.75 90 THR A N 1
ATOM 688 C CA . THR A 1 90 ? -1.886 -6.478 19.440 1.00 95.75 90 THR A CA 1
ATOM 689 C C . THR A 1 90 ? -2.584 -7.833 19.418 1.00 95.75 90 THR A C 1
ATOM 691 O O . THR A 1 90 ? -3.807 -7.889 19.439 1.00 95.75 90 THR A O 1
ATOM 694 N N . ALA A 1 91 ? -1.821 -8.926 19.452 1.00 95.56 91 ALA A N 1
ATOM 695 C CA . ALA A 1 91 ? -2.348 -10.276 19.669 1.00 95.56 91 ALA A CA 1
ATOM 696 C C . ALA A 1 91 ? -2.732 -10.547 21.144 1.00 95.56 91 ALA A C 1
ATOM 698 O O . ALA A 1 91 ? -3.342 -11.567 21.464 1.00 95.56 91 ALA A O 1
ATOM 699 N N . HIS A 1 92 ? -2.387 -9.652 22.079 1.00 95.00 92 HIS A N 1
ATOM 700 C CA . HIS A 1 92 ? -2.743 -9.822 23.487 1.00 95.00 92 HIS A CA 1
ATOM 701 C C . HIS A 1 92 ? -4.222 -9.504 23.742 1.00 95.00 92 HIS A C 1
ATOM 703 O O . HIS A 1 92 ? -4.668 -8.356 23.639 1.00 95.00 92 HIS A O 1
ATOM 709 N N . SER A 1 93 ? -4.960 -10.533 24.157 1.00 94.44 93 SER A N 1
ATOM 710 C CA . SER A 1 93 ? -6.342 -10.417 24.622 1.00 94.44 93 SER A CA 1
ATOM 711 C C . SER A 1 93 ? -6.460 -9.553 25.888 1.00 94.44 93 SER A C 1
ATOM 713 O O . SER A 1 93 ? -5.459 -9.333 26.584 1.00 94.44 93 SER A O 1
ATOM 715 N N . PRO A 1 94 ? -7.676 -9.100 26.255 1.00 90.94 94 PRO A N 1
ATOM 716 C CA . PRO A 1 94 ? -7.882 -8.279 27.448 1.00 90.94 94 PRO A CA 1
ATOM 717 C C . PRO A 1 94 ? -7.341 -8.921 28.732 1.00 90.94 94 PRO A C 1
ATOM 719 O O . PRO A 1 94 ? -6.768 -8.233 29.577 1.00 90.94 94 PRO A O 1
ATOM 722 N N . ALA A 1 95 ? -7.454 -10.248 28.852 1.00 91.94 95 ALA A N 1
ATOM 723 C CA . ALA A 1 95 ? -6.935 -11.012 29.987 1.00 91.94 95 ALA A CA 1
ATOM 724 C C . ALA A 1 95 ? -5.400 -10.950 30.098 1.00 91.94 95 ALA A C 1
ATOM 726 O O . ALA A 1 95 ? -4.850 -10.992 31.199 1.00 91.94 95 ALA A O 1
ATOM 727 N N . ASN A 1 96 ? -4.716 -10.788 28.964 1.00 94.19 96 ASN A N 1
ATOM 728 C CA . ASN A 1 96 ? -3.263 -10.817 28.861 1.00 94.19 96 ASN A CA 1
ATOM 729 C C . ASN A 1 96 ? -2.620 -9.424 28.843 1.00 94.19 96 ASN A C 1
ATOM 731 O O . ASN A 1 96 ? -1.398 -9.338 28.851 1.00 94.19 96 ASN A O 1
ATOM 735 N N . LEU A 1 97 ? -3.391 -8.329 28.899 1.00 92.38 97 LEU A N 1
ATOM 736 C CA . LEU A 1 97 ? -2.847 -6.960 28.897 1.00 92.38 97 LEU A CA 1
ATOM 737 C C . LEU A 1 97 ? -1.890 -6.658 30.056 1.00 92.38 97 LEU A C 1
ATOM 739 O O . LEU A 1 97 ? -1.094 -5.726 29.960 1.00 92.38 97 LEU A O 1
ATOM 743 N N . LYS A 1 98 ? -1.943 -7.440 31.140 1.00 90.06 98 LYS A N 1
ATOM 744 C CA . LYS A 1 98 ? -0.999 -7.338 32.2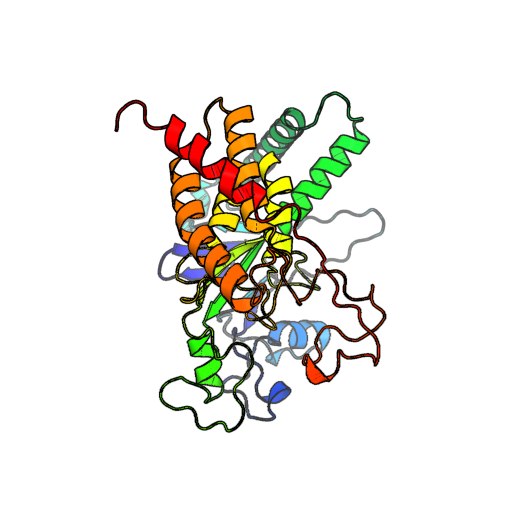62 1.00 90.06 98 LYS A CA 1
ATOM 745 C C . LYS A 1 98 ? 0.450 -7.611 31.843 1.00 90.06 98 LYS A C 1
ATOM 747 O O . LYS A 1 98 ? 1.351 -7.163 32.548 1.00 90.06 98 LYS A O 1
ATOM 752 N N . SER A 1 99 ? 0.685 -8.285 30.710 1.00 91.12 99 SER A N 1
ATOM 753 C CA . SER A 1 99 ? 2.027 -8.452 30.130 1.00 91.12 99 SER A CA 1
ATOM 754 C C . SER A 1 99 ? 2.691 -7.110 29.801 1.00 91.12 99 SER A C 1
ATOM 756 O O . SER A 1 99 ? 3.908 -6.992 29.876 1.00 91.12 99 SER A O 1
ATOM 758 N N . TYR A 1 100 ? 1.897 -6.069 29.531 1.00 92.25 100 TYR A N 1
ATOM 759 C CA . TYR A 1 100 ? 2.370 -4.701 29.313 1.00 92.25 100 TYR A CA 1
ATOM 760 C C . TYR A 1 100 ? 2.599 -3.903 30.605 1.00 92.25 100 TYR A C 1
ATOM 762 O O . TYR A 1 100 ? 2.897 -2.707 30.563 1.00 92.25 100 TYR A O 1
ATOM 770 N N . GLY A 1 101 ? 2.460 -4.552 31.761 1.00 89.88 101 GLY A N 1
ATOM 771 C CA . GLY A 1 101 ? 2.562 -3.944 33.079 1.00 89.88 101 GLY A CA 1
ATOM 772 C C . GLY A 1 101 ? 1.205 -3.582 33.684 1.00 89.88 101 GLY A C 1
ATOM 773 O O . GLY A 1 101 ? 0.137 -3.806 33.114 1.00 89.88 101 GLY A O 1
ATOM 774 N N . ARG A 1 102 ? 1.249 -3.002 34.890 1.00 84.81 102 ARG A N 1
ATOM 775 C CA . ARG A 1 102 ? 0.055 -2.739 35.719 1.00 84.81 102 ARG A CA 1
ATOM 776 C C . ARG A 1 102 ? -0.972 -1.816 35.054 1.00 84.81 102 ARG A C 1
ATOM 778 O O . ARG A 1 102 ? -2.159 -1.950 35.320 1.00 84.81 102 ARG A O 1
ATOM 785 N N . SER A 1 103 ? -0.521 -0.909 34.192 1.00 87.25 103 SER A N 1
ATOM 786 C CA . SER A 1 103 ? -1.362 0.082 33.507 1.00 87.25 103 SER A CA 1
ATOM 787 C C . SER A 1 103 ? -1.912 -0.401 32.152 1.00 87.25 103 SER A C 1
ATOM 789 O O . SER A 1 103 ? -2.478 0.393 31.404 1.00 87.25 103 SER A O 1
ATOM 791 N N . GLY A 1 104 ? -1.749 -1.686 31.815 1.00 91.56 104 GLY A N 1
ATOM 792 C CA . GLY A 1 104 ? -2.350 -2.297 30.628 1.00 91.56 104 GLY A CA 1
ATOM 793 C C . GLY A 1 104 ? -1.843 -1.723 29.298 1.00 91.56 104 GLY A C 1
ATOM 794 O O . GLY A 1 104 ? -0.653 -1.461 29.125 1.00 91.56 104 GLY A O 1
ATOM 795 N N . ALA A 1 105 ? -2.753 -1.539 28.334 1.00 93.69 105 ALA A N 1
ATOM 796 C CA . ALA A 1 105 ? -2.429 -1.230 26.936 1.00 93.69 105 ALA A CA 1
ATOM 797 C C . ALA A 1 105 ? -1.703 0.113 26.702 1.00 93.69 105 ALA A C 1
ATOM 799 O O . ALA A 1 105 ? -0.984 0.237 25.713 1.00 93.69 105 ALA A O 1
ATOM 800 N N . PHE A 1 106 ? -1.858 1.097 27.595 1.00 95.19 106 PHE A N 1
ATOM 801 C CA . PHE A 1 106 ? -1.362 2.473 27.399 1.00 95.19 106 PHE A CA 1
ATOM 802 C C . PHE A 1 106 ? -0.429 2.957 28.524 1.00 95.19 106 PHE A C 1
ATOM 804 O O . PHE A 1 106 ? -0.244 4.156 28.720 1.00 95.19 106 PHE A O 1
ATOM 811 N N . GLY A 1 107 ? 0.156 2.015 29.273 1.00 93.62 107 GLY A N 1
ATOM 812 C CA . GLY A 1 107 ? 1.088 2.280 30.371 1.00 93.62 107 GLY A CA 1
ATOM 813 C C . GLY A 1 107 ? 2.510 2.656 29.950 1.00 93.62 107 GLY A C 1
ATOM 814 O O . GLY A 1 107 ? 2.777 2.962 28.790 1.00 93.62 107 GLY A O 1
ATOM 815 N N . LYS A 1 108 ? 3.453 2.533 30.896 1.00 95.06 108 LYS A N 1
ATOM 816 C CA . LYS A 1 108 ? 4.888 2.795 30.675 1.00 95.06 108 LYS A CA 1
ATOM 817 C C . LYS A 1 108 ? 5.432 2.075 29.435 1.00 95.06 108 LYS A C 1
ATOM 819 O O . LYS A 1 108 ? 6.053 2.710 28.602 1.00 95.06 108 LYS A O 1
ATOM 824 N N . HIS A 1 109 ? 5.091 0.799 29.247 1.00 95.62 109 HIS A N 1
ATOM 825 C CA . HIS A 1 109 ? 5.499 0.031 28.066 1.00 95.62 109 HIS A CA 1
ATOM 826 C C . HIS A 1 109 ? 5.063 0.674 26.737 1.00 95.62 109 HIS A C 1
ATOM 828 O O . HIS A 1 109 ? 5.764 0.579 25.738 1.00 95.62 109 HIS A O 1
ATOM 834 N N . PHE A 1 110 ? 3.883 1.304 26.680 1.00 96.62 110 PHE A N 1
ATOM 835 C CA . PHE A 1 110 ? 3.455 2.043 25.488 1.00 96.62 110 PHE A CA 1
ATOM 836 C C . PHE A 1 110 ? 4.320 3.283 25.261 1.00 96.62 110 PHE A C 1
ATOM 838 O O . PHE A 1 110 ? 4.800 3.484 24.150 1.00 96.62 110 PHE A O 1
ATOM 845 N N . ALA A 1 111 ? 4.531 4.083 26.308 1.00 96.44 111 ALA A N 1
ATOM 846 C CA . ALA A 1 111 ? 5.351 5.288 26.231 1.00 96.44 111 ALA A CA 1
ATOM 847 C C . ALA A 1 111 ? 6.802 4.969 25.836 1.00 96.44 111 ALA A C 1
ATOM 849 O O . ALA A 1 111 ? 7.343 5.625 24.953 1.00 96.44 111 ALA A O 1
ATOM 850 N N . ASP A 1 112 ? 7.379 3.918 26.423 1.00 97.06 112 ASP A N 1
ATOM 851 C CA . ASP A 1 112 ? 8.738 3.460 26.134 1.00 97.06 112 ASP A CA 1
ATOM 852 C C . ASP A 1 112 ? 8.882 3.044 24.664 1.00 97.06 112 ASP A C 1
ATOM 854 O O . ASP A 1 112 ? 9.827 3.466 24.006 1.00 97.06 112 ASP A O 1
ATOM 858 N N . ILE A 1 113 ? 7.921 2.287 24.112 1.00 96.94 113 ILE A N 1
ATOM 859 C CA . ILE A 1 113 ? 7.935 1.921 22.686 1.00 96.94 113 ILE A CA 1
ATOM 860 C C . ILE A 1 113 ? 7.860 3.165 21.803 1.00 96.94 113 ILE A C 1
ATOM 862 O O . ILE A 1 113 ? 8.638 3.277 20.862 1.00 96.94 113 ILE A O 1
ATOM 866 N N . MET A 1 114 ? 6.947 4.098 22.084 1.00 97.56 114 MET A N 1
ATOM 867 C CA . MET A 1 114 ? 6.811 5.309 21.267 1.00 97.56 114 MET A CA 1
ATOM 868 C C . MET A 1 114 ? 8.088 6.153 21.295 1.00 97.56 114 MET A C 1
ATOM 870 O O . MET A 1 114 ? 8.552 6.583 20.242 1.00 97.56 114 MET A O 1
ATOM 874 N N . GLN A 1 115 ? 8.686 6.333 22.477 1.00 98.31 115 GLN A N 1
ATOM 875 C CA . GLN A 1 115 ? 9.953 7.044 22.632 1.00 98.31 115 GLN A CA 1
ATOM 876 C C . GLN A 1 115 ? 11.090 6.331 21.894 1.00 98.31 115 GLN A C 1
ATOM 878 O O . GLN A 1 115 ? 11.861 6.973 21.186 1.00 98.31 115 GLN A O 1
ATOM 883 N N . GLN A 1 116 ? 11.174 5.005 22.022 1.00 98.56 116 GLN A N 1
ATOM 884 C CA . GLN A 1 116 ? 12.193 4.212 21.349 1.00 98.56 116 GLN A CA 1
ATOM 885 C C . GLN A 1 116 ? 12.059 4.299 19.825 1.00 98.56 116 GLN A C 1
ATOM 887 O O . GLN A 1 116 ? 13.044 4.571 19.150 1.00 98.56 116 GLN A O 1
ATOM 892 N N . ARG A 1 117 ? 10.852 4.112 19.270 1.00 97.81 117 ARG A N 1
ATOM 893 C CA . ARG A 1 117 ? 10.620 4.217 17.818 1.00 97.81 117 ARG A CA 1
ATOM 894 C C . ARG A 1 117 ? 10.919 5.621 17.288 1.00 97.81 117 ARG A C 1
ATOM 896 O O . ARG A 1 117 ? 11.411 5.749 16.173 1.00 97.81 117 ARG A O 1
ATOM 903 N N . GLN A 1 118 ? 10.637 6.665 18.071 1.00 97.75 118 GLN A N 1
ATOM 904 C CA . GLN A 1 118 ? 11.001 8.034 17.710 1.00 97.75 118 GLN A CA 1
ATOM 905 C C . GLN A 1 118 ? 12.523 8.207 17.652 1.00 97.75 118 GLN A C 1
ATOM 907 O O . GLN A 1 118 ? 13.022 8.708 16.651 1.00 97.75 118 GLN A O 1
ATOM 912 N N . ALA A 1 119 ? 13.247 7.747 18.676 1.00 98.44 119 ALA A N 1
ATOM 913 C CA . ALA A 1 119 ? 14.705 7.837 18.720 1.00 98.44 119 ALA A CA 1
ATOM 914 C C . ALA A 1 119 ? 15.374 7.051 17.579 1.00 98.44 119 ALA A C 1
ATOM 916 O O . ALA A 1 119 ? 16.257 7.583 16.917 1.00 98.44 119 ALA A O 1
ATOM 917 N N . GLU A 1 120 ? 14.911 5.829 17.299 1.00 98.06 120 GLU A N 1
ATOM 918 C CA . GLU A 1 120 ? 15.395 5.015 16.173 1.00 98.06 120 GLU A CA 1
ATOM 919 C C . GLU A 1 120 ? 15.138 5.703 14.824 1.00 98.06 120 GLU A C 1
ATOM 921 O O . GLU A 1 120 ? 16.002 5.706 13.950 1.00 98.06 120 GLU A O 1
ATOM 926 N N . ALA A 1 121 ? 13.967 6.327 14.650 1.00 96.50 121 ALA A N 1
ATOM 927 C CA . ALA A 1 121 ? 13.675 7.094 13.444 1.00 96.50 121 ALA A CA 1
ATOM 928 C C . ALA A 1 121 ? 14.573 8.336 13.333 1.00 96.50 121 ALA A C 1
ATOM 930 O O . ALA A 1 121 ? 15.074 8.629 12.252 1.00 96.50 121 ALA A O 1
ATOM 931 N N . ASP A 1 122 ? 14.789 9.065 14.429 1.00 96.69 122 ASP A N 1
ATOM 932 C CA . ASP A 1 122 ? 15.676 10.231 14.450 1.00 96.69 122 ASP A CA 1
ATOM 933 C C . ASP A 1 122 ? 17.115 9.834 14.088 1.00 96.69 122 ASP A C 1
ATOM 935 O O . ASP A 1 122 ? 17.724 10.470 13.231 1.00 96.69 122 ASP A O 1
ATOM 939 N N . GLU A 1 123 ? 17.634 8.753 14.675 1.00 97.56 123 GLU A N 1
ATOM 940 C CA . GLU A 1 123 ? 18.954 8.197 14.360 1.00 97.56 123 GLU A CA 1
ATOM 941 C C . GLU A 1 123 ? 19.067 7.800 12.883 1.00 97.56 123 GLU A C 1
ATOM 943 O O . GLU A 1 123 ? 19.994 8.234 12.197 1.00 97.56 123 GLU A O 1
ATOM 948 N N . PHE A 1 124 ? 18.094 7.043 12.370 1.00 96.06 124 PHE A N 1
ATOM 949 C CA . PHE A 1 124 ? 18.073 6.603 10.978 1.00 96.06 124 PHE A CA 1
ATOM 950 C C . PHE A 1 124 ? 18.062 7.779 9.994 1.00 96.06 124 PHE A C 1
ATOM 952 O O . PHE A 1 124 ? 18.869 7.824 9.065 1.00 96.06 124 PHE A O 1
ATOM 959 N N . TYR A 1 125 ? 17.183 8.763 10.207 1.00 95.62 125 TYR A N 1
ATOM 960 C CA . TYR A 1 125 ? 17.095 9.920 9.317 1.00 95.62 125 TYR A CA 1
ATOM 961 C C . TYR A 1 125 ? 18.330 10.819 9.410 1.00 95.62 125 TYR A C 1
ATOM 963 O O . TYR A 1 125 ? 18.758 11.348 8.387 1.00 95.62 125 TYR A O 1
ATOM 971 N N . ASN A 1 126 ? 18.943 10.951 10.587 1.00 94.31 126 ASN A N 1
ATOM 972 C CA . ASN A 1 126 ? 20.219 11.654 10.723 1.00 94.31 126 ASN A CA 1
ATOM 973 C C . ASN A 1 126 ? 21.340 10.950 9.944 1.00 94.31 126 ASN A C 1
ATOM 975 O O . ASN A 1 126 ? 22.165 11.628 9.342 1.00 94.31 126 ASN A O 1
ATOM 979 N N . TYR A 1 127 ? 21.351 9.614 9.920 1.00 93.69 127 TYR A N 1
ATOM 980 C CA . TYR A 1 127 ? 22.348 8.831 9.187 1.00 93.69 127 TYR A CA 1
ATOM 981 C C . TYR A 1 127 ? 22.235 8.990 7.663 1.00 93.69 127 TYR A C 1
ATOM 983 O O . TYR A 1 127 ? 23.249 9.176 6.993 1.00 93.69 127 TYR A O 1
ATOM 991 N N . ILE A 1 128 ? 21.018 8.945 7.106 1.00 91.44 128 ILE A N 1
ATOM 992 C CA . ILE A 1 128 ? 20.819 9.039 5.647 1.00 91.44 128 ILE A CA 1
ATOM 993 C C . ILE A 1 128 ? 20.808 10.480 5.115 1.00 91.44 128 ILE A C 1
ATOM 995 O O . ILE A 1 128 ? 20.907 10.685 3.906 1.00 91.44 128 ILE A O 1
ATOM 999 N N . THR A 1 129 ? 20.654 11.485 5.984 1.00 94.88 129 THR A N 1
ATOM 1000 C CA . THR A 1 129 ? 20.626 12.894 5.566 1.00 94.88 129 THR A CA 1
ATOM 1001 C C . THR A 1 129 ? 22.040 13.350 5.192 1.00 94.88 129 THR A C 1
ATOM 1003 O O . THR A 1 129 ? 22.933 13.316 6.037 1.00 94.88 129 THR A O 1
ATOM 1006 N N . PRO A 1 130 ? 22.281 13.830 3.956 1.00 93.06 130 PRO A N 1
ATOM 1007 C CA . PRO A 1 130 ? 23.600 14.321 3.575 1.00 93.06 130 PRO A CA 1
ATOM 1008 C C . PRO A 1 130 ? 24.050 15.507 4.439 1.00 93.06 130 PRO A C 1
ATOM 1010 O O . PRO A 1 130 ? 23.322 16.489 4.575 1.00 93.06 130 PRO A O 1
ATOM 1013 N N . ASN A 1 131 ? 25.298 15.476 4.920 1.00 92.69 131 ASN A N 1
ATOM 1014 C CA . ASN A 1 131 ? 25.889 16.533 5.763 1.00 92.69 131 ASN A CA 1
ATOM 1015 C C . ASN A 1 131 ? 25.881 17.939 5.130 1.00 92.69 131 ASN A C 1
ATOM 1017 O O . ASN A 1 131 ? 26.060 18.932 5.827 1.00 92.69 131 ASN A O 1
ATOM 1021 N N . ALA A 1 132 ? 25.721 18.028 3.807 1.00 95.69 132 ALA A N 1
ATOM 1022 C CA . ALA A 1 132 ? 25.644 19.293 3.081 1.00 95.69 132 ALA A CA 1
ATOM 1023 C C . ALA A 1 132 ? 24.278 19.993 3.214 1.00 95.69 132 ALA A C 1
ATOM 1025 O O . ALA A 1 132 ? 24.160 21.164 2.853 1.00 95.69 132 ALA A O 1
ATOM 1026 N N . LEU A 1 133 ? 23.242 19.292 3.685 1.00 95.56 133 LEU A N 1
ATOM 1027 C CA . LEU A 1 133 ? 21.907 19.859 3.844 1.00 95.56 133 LEU A CA 1
ATOM 1028 C C . LEU A 1 133 ? 21.799 20.673 5.138 1.00 95.56 133 LEU A C 1
ATOM 1030 O O . LEU A 1 133 ? 22.341 20.306 6.180 1.00 95.56 133 LEU A O 1
ATOM 1034 N N . SER A 1 134 ? 21.050 21.776 5.080 1.00 96.38 134 SER A N 1
ATOM 1035 C CA . SER A 1 134 ? 20.620 22.485 6.286 1.00 96.38 134 SER A CA 1
ATOM 1036 C C . SER A 1 134 ? 19.638 21.627 7.092 1.00 96.38 134 SER A C 1
ATOM 1038 O O . SER A 1 134 ? 19.012 20.710 6.559 1.00 96.38 134 SER A O 1
ATOM 1040 N N . GLN A 1 135 ? 19.443 21.962 8.371 1.00 94.69 135 GLN A N 1
ATOM 1041 C CA . GLN A 1 135 ? 18.447 21.288 9.213 1.00 94.69 135 GLN A CA 1
ATOM 1042 C C . GLN A 1 135 ? 17.041 21.338 8.593 1.00 94.69 135 GLN A C 1
ATOM 1044 O O . GLN A 1 135 ? 16.326 20.341 8.608 1.00 94.69 135 GLN A O 1
ATOM 1049 N N . ASP A 1 136 ? 16.669 22.479 8.011 1.00 97.06 136 ASP A N 1
ATOM 1050 C CA . ASP A 1 136 ? 15.381 22.658 7.338 1.00 97.06 136 ASP A CA 1
ATOM 1051 C C . ASP A 1 136 ? 15.247 21.750 6.103 1.00 97.06 136 ASP A C 1
ATOM 1053 O O . ASP A 1 136 ? 14.268 21.018 5.967 1.00 97.06 136 ASP A O 1
ATOM 1057 N N . ALA A 1 137 ? 16.284 21.678 5.260 1.00 96.75 137 ALA A N 1
ATOM 1058 C CA . ALA A 1 137 ? 16.300 20.769 4.114 1.00 96.75 137 ALA A CA 1
ATOM 1059 C C . ALA A 1 137 ? 16.255 19.286 4.537 1.00 96.75 137 ALA A C 1
ATOM 1061 O O . ALA A 1 137 ? 15.592 18.477 3.887 1.00 96.75 137 ALA A O 1
ATOM 1062 N N . GLY A 1 138 ? 16.900 18.929 5.653 1.00 96.00 138 GLY A N 1
ATOM 1063 C CA . GLY A 1 138 ? 16.791 17.597 6.257 1.00 96.00 138 GLY A CA 1
ATOM 1064 C C . GLY A 1 138 ? 15.368 17.270 6.731 1.00 96.00 138 GLY A C 1
ATOM 1065 O O . GLY A 1 138 ? 14.888 16.153 6.532 1.00 96.00 138 GLY A O 1
ATOM 1066 N N . LEU A 1 139 ? 14.646 18.248 7.291 1.00 96.25 139 LEU A N 1
ATOM 1067 C CA . LEU A 1 139 ? 13.235 18.080 7.659 1.00 96.25 139 LEU A CA 1
ATOM 1068 C C . LEU A 1 139 ? 12.346 17.870 6.428 1.00 96.25 139 LEU A C 1
ATOM 1070 O O . LEU A 1 139 ? 11.473 17.001 6.466 1.00 96.25 139 LEU A O 1
ATOM 1074 N N . VAL A 1 140 ? 12.590 18.599 5.334 1.00 96.75 140 VAL A N 1
ATOM 1075 C CA . VAL A 1 140 ? 11.882 18.392 4.058 1.00 96.75 140 VAL A CA 1
ATOM 1076 C C . VAL A 1 140 ? 12.127 16.980 3.521 1.00 96.75 140 VAL A C 1
ATOM 1078 O O . VAL A 1 140 ? 11.167 16.293 3.173 1.00 96.75 140 VAL A O 1
ATOM 1081 N N . LEU A 1 141 ? 13.379 16.504 3.520 1.00 95.31 141 LEU A N 1
ATOM 1082 C CA . LEU A 1 141 ? 13.720 15.135 3.112 1.00 95.31 141 LEU A CA 1
ATOM 1083 C C . LEU A 1 141 ? 12.949 14.095 3.937 1.00 95.31 141 LEU A C 1
ATOM 1085 O O . LEU A 1 141 ? 12.308 13.205 3.376 1.00 95.31 141 LEU A O 1
ATOM 1089 N N . ARG A 1 142 ? 12.967 14.226 5.268 1.00 96.25 142 ARG A N 1
ATOM 1090 C CA . ARG A 1 142 ? 12.267 13.301 6.169 1.00 96.25 142 ARG A CA 1
ATOM 1091 C C . ARG A 1 142 ? 10.760 13.293 5.932 1.00 96.25 142 ARG A C 1
ATOM 1093 O O . ARG A 1 142 ? 10.159 12.223 5.918 1.00 96.25 142 ARG A O 1
ATOM 1100 N N . GLN A 1 143 ? 10.146 14.460 5.745 1.00 95.94 143 GLN A N 1
ATOM 1101 C CA . GLN A 1 143 ? 8.710 14.562 5.477 1.00 95.94 143 GLN A CA 1
ATOM 1102 C C . GLN A 1 143 ? 8.341 13.975 4.111 1.00 95.94 143 GLN A C 1
ATOM 1104 O O . GLN A 1 143 ? 7.343 13.265 4.014 1.00 95.94 143 GLN A O 1
ATOM 1109 N N . ALA A 1 144 ? 9.165 14.195 3.083 1.00 95.00 144 ALA A N 1
ATOM 1110 C CA . ALA A 1 144 ? 8.962 13.607 1.762 1.00 95.00 144 ALA A CA 1
ATOM 1111 C C . ALA A 1 144 ? 9.029 12.070 1.810 1.00 95.00 144 ALA A C 1
ATOM 1113 O O . ALA A 1 144 ? 8.131 11.396 1.307 1.00 95.00 144 ALA A O 1
ATOM 1114 N N . MET A 1 145 ? 10.037 11.506 2.486 1.00 95.38 145 MET A N 1
ATOM 1115 C CA . MET A 1 145 ? 10.149 10.053 2.672 1.00 95.38 145 MET A CA 1
ATOM 1116 C C . MET A 1 145 ? 9.012 9.489 3.524 1.00 95.38 145 MET A C 1
ATOM 1118 O O . MET A 1 145 ? 8.457 8.441 3.198 1.00 95.38 145 MET A O 1
ATOM 1122 N N . ALA A 1 146 ? 8.616 10.195 4.588 1.00 94.06 146 ALA A N 1
ATOM 1123 C CA . ALA A 1 146 ? 7.452 9.818 5.377 1.00 94.06 146 ALA A CA 1
ATOM 1124 C C . ALA A 1 146 ? 6.192 9.774 4.506 1.00 94.06 146 ALA A C 1
ATOM 1126 O O . ALA A 1 146 ? 5.447 8.809 4.618 1.00 94.06 146 ALA A O 1
ATOM 1127 N N . GLY A 1 147 ? 6.003 10.747 3.608 1.00 93.06 147 GLY A N 1
ATOM 1128 C CA . GLY A 1 147 ? 4.946 10.747 2.596 1.00 93.06 147 GLY A CA 1
ATOM 1129 C C . GLY A 1 147 ? 4.975 9.486 1.733 1.00 93.06 147 GLY A C 1
ATOM 1130 O O . GLY A 1 147 ? 3.986 8.765 1.708 1.00 93.06 147 GLY A O 1
ATOM 1131 N N . MET A 1 148 ? 6.122 9.152 1.134 1.00 93.81 148 MET A N 1
ATOM 1132 C CA . MET A 1 148 ? 6.294 7.933 0.320 1.00 93.81 148 MET A CA 1
ATOM 1133 C C . MET A 1 148 ? 5.967 6.642 1.088 1.00 93.81 148 MET A C 1
ATOM 1135 O O . MET A 1 148 ? 5.307 5.738 0.581 1.00 93.81 148 MET A O 1
ATOM 1139 N N . LEU A 1 149 ? 6.407 6.530 2.343 1.00 94.50 149 LEU A N 1
ATOM 1140 C CA . LEU A 1 149 ? 6.107 5.361 3.175 1.00 94.50 149 LEU A CA 1
ATOM 1141 C C . LEU A 1 149 ? 4.626 5.326 3.571 1.00 94.50 149 LEU A C 1
ATOM 1143 O O . LEU A 1 149 ? 4.004 4.261 3.590 1.00 94.50 149 LEU A O 1
ATOM 1147 N N . TRP A 1 150 ? 4.047 6.496 3.845 1.00 93.00 150 TRP A N 1
ATOM 1148 C CA . TRP A 1 150 ? 2.629 6.650 4.118 1.00 93.00 150 TRP A CA 1
ATOM 1149 C C . TRP A 1 150 ? 1.768 6.615 2.867 1.00 93.00 150 TRP A C 1
ATOM 1151 O O . TRP A 1 150 ? 0.566 6.658 3.062 1.00 93.00 150 TRP A O 1
ATOM 1161 N N . THR A 1 151 ? 2.275 6.479 1.638 1.00 92.19 151 THR A N 1
ATOM 1162 C CA . THR A 1 151 ? 1.436 6.236 0.449 1.00 92.19 151 THR A CA 1
ATOM 1163 C C . THR A 1 151 ? 1.288 4.758 0.093 1.00 92.19 151 THR A C 1
ATOM 1165 O O . THR A 1 151 ? 0.382 4.408 -0.661 1.00 92.19 151 THR A O 1
ATOM 1168 N N . LYS A 1 152 ? 2.038 3.861 0.747 1.00 95.06 152 LYS A N 1
ATOM 1169 C CA . LYS A 1 152 ? 1.853 2.404 0.634 1.00 95.06 152 LYS A CA 1
ATOM 1170 C C . LYS A 1 152 ? 0.407 1.996 0.975 1.00 95.06 152 LYS A C 1
ATOM 1172 O O . LYS A 1 152 ? -0.104 2.352 2.046 1.00 95.06 152 LYS A O 1
ATOM 1177 N N . GLN A 1 153 ? -0.255 1.247 0.093 1.00 94.81 153 GLN A N 1
ATOM 1178 C CA . GLN A 1 153 ? -1.609 0.714 0.293 1.00 94.81 153 GLN A CA 1
ATOM 1179 C C . GLN A 1 153 ? -1.654 -0.782 0.007 1.00 94.81 153 GLN A C 1
ATOM 1181 O O . GLN A 1 153 ? -1.069 -1.244 -0.965 1.00 94.81 153 GLN A O 1
ATOM 1186 N N . PHE A 1 154 ? -2.395 -1.526 0.830 1.00 94.88 154 PHE A N 1
ATOM 1187 C CA . PHE A 1 154 ? -2.832 -2.863 0.444 1.00 94.88 154 PHE A CA 1
ATOM 1188 C C . PHE A 1 154 ? -3.864 -2.733 -0.678 1.00 94.88 154 PHE A C 1
ATOM 1190 O O . PHE A 1 154 ? -4.918 -2.125 -0.475 1.00 94.88 154 PHE A O 1
ATOM 1197 N N . TYR A 1 155 ? -3.546 -3.277 -1.847 1.00 94.69 155 TYR A N 1
ATOM 1198 C CA . TYR A 1 155 ? -4.368 -3.169 -3.043 1.00 94.69 155 TYR A CA 1
ATOM 1199 C C . TYR A 1 155 ? -4.849 -4.554 -3.464 1.00 94.69 155 TYR A C 1
ATOM 1201 O O . TYR A 1 155 ? -4.074 -5.371 -3.961 1.00 94.69 155 TYR A O 1
ATOM 1209 N N . TYR A 1 156 ? -6.141 -4.808 -3.242 1.00 94.31 156 TYR A N 1
ATOM 1210 C CA . TYR A 1 156 ? -6.788 -6.063 -3.607 1.00 94.31 156 TYR A CA 1
ATOM 1211 C C . TYR A 1 156 ? -7.663 -5.885 -4.845 1.00 94.31 156 TYR A C 1
ATOM 1213 O O . TYR A 1 156 ? -8.635 -5.127 -4.815 1.00 94.31 156 TYR A O 1
ATOM 1221 N N . TYR A 1 157 ? -7.336 -6.605 -5.915 1.00 94.38 157 TYR A N 1
ATOM 1222 C CA . TYR A 1 157 ? -8.129 -6.629 -7.137 1.00 94.38 157 TYR A CA 1
ATOM 1223 C C . TYR A 1 157 ? -7.970 -7.970 -7.858 1.00 94.38 157 TYR A C 1
ATOM 1225 O O . TYR A 1 157 ? -6.964 -8.217 -8.516 1.00 94.38 157 TYR A O 1
ATOM 1233 N N . ASP A 1 158 ? -8.990 -8.817 -7.736 1.00 95.38 158 ASP A N 1
ATOM 1234 C CA . ASP A 1 158 ? -9.162 -10.031 -8.533 1.00 95.38 158 ASP A CA 1
ATOM 1235 C C . ASP A 1 158 ? -9.983 -9.690 -9.785 1.00 95.38 158 ASP A C 1
ATOM 1237 O O . ASP A 1 158 ? -11.175 -9.366 -9.698 1.00 95.38 158 ASP A O 1
ATOM 1241 N N . VAL A 1 159 ? -9.323 -9.687 -10.947 1.00 94.69 159 VAL A N 1
ATOM 1242 C CA . VAL A 1 159 ? -9.951 -9.259 -12.201 1.00 94.69 159 VAL A CA 1
ATOM 1243 C C . VAL A 1 159 ? -10.980 -10.278 -12.684 1.00 94.69 159 VAL A C 1
ATOM 1245 O O . VAL A 1 159 ? -12.034 -9.865 -13.163 1.00 94.69 159 VAL A O 1
ATOM 1248 N N . ASP A 1 160 ? -10.725 -11.582 -12.539 1.00 92.88 160 ASP A N 1
ATOM 1249 C CA . ASP A 1 160 ? -11.667 -12.626 -12.970 1.00 92.88 160 ASP A CA 1
ATOM 1250 C C . ASP A 1 160 ? -12.964 -12.531 -12.168 1.00 92.88 160 ASP A C 1
ATOM 1252 O O . ASP A 1 160 ? -14.049 -12.415 -12.743 1.00 92.88 160 ASP A O 1
ATOM 1256 N N . ARG A 1 161 ? -12.847 -12.426 -10.837 1.00 92.38 161 ARG A N 1
ATOM 1257 C CA . ARG A 1 161 ? -14.000 -12.226 -9.955 1.00 92.38 161 ARG A CA 1
ATOM 1258 C C . ARG A 1 161 ? -14.780 -10.961 -10.315 1.00 92.38 161 ARG A C 1
ATOM 1260 O O . ARG A 1 161 ? -16.007 -10.988 -10.388 1.00 92.38 161 ARG A O 1
ATOM 1267 N N . TRP A 1 162 ? -14.089 -9.850 -10.564 1.00 91.00 162 TRP A N 1
ATOM 1268 C CA . TRP A 1 162 ? -14.738 -8.591 -10.942 1.00 91.00 162 TRP A CA 1
ATOM 1269 C C . TRP A 1 162 ? -15.459 -8.672 -12.299 1.00 91.00 162 TRP A C 1
ATOM 1271 O O . TRP A 1 162 ? -16.503 -8.037 -12.488 1.00 91.00 162 TRP A O 1
ATOM 1281 N N . LEU A 1 163 ? -14.929 -9.448 -13.251 1.00 90.94 163 LEU A N 1
ATOM 1282 C CA . LEU A 1 163 ? -15.580 -9.721 -14.535 1.00 90.94 163 LEU A CA 1
ATOM 1283 C C . LEU A 1 163 ? -16.806 -10.629 -14.362 1.00 90.94 163 LEU A C 1
ATOM 1285 O O . LEU A 1 163 ? -17.854 -10.353 -14.956 1.00 90.94 163 LEU A O 1
ATOM 1289 N N . ASP A 1 164 ? -16.702 -11.669 -13.535 1.00 88.75 164 ASP A N 1
ATOM 1290 C CA . ASP A 1 164 ? -17.791 -12.595 -13.202 1.00 88.75 164 ASP A CA 1
ATOM 1291 C C . ASP A 1 164 ? -18.978 -11.875 -12.556 1.00 88.75 164 ASP A C 1
ATOM 1293 O O . ASP A 1 164 ? -20.115 -12.034 -13.007 1.00 88.75 164 ASP A O 1
ATOM 1297 N N . GLU A 1 165 ? -18.719 -10.999 -11.578 1.00 85.62 165 GLU A N 1
ATOM 1298 C CA . GLU A 1 165 ? -19.731 -10.155 -10.920 1.00 85.62 165 GLU A CA 1
ATOM 1299 C C . GLU A 1 165 ? -20.481 -9.244 -11.913 1.00 85.62 165 GLU A C 1
ATOM 1301 O O . GLU A 1 165 ? -21.583 -8.767 -11.636 1.00 85.62 165 GLU A O 1
ATOM 1306 N N . ARG A 1 166 ? -19.917 -9.028 -13.107 1.00 84.38 166 ARG A N 1
ATOM 1307 C CA . ARG A 1 166 ? -20.520 -8.250 -14.198 1.00 84.38 166 ARG A CA 1
ATOM 1308 C C . ARG A 1 166 ? -21.066 -9.124 -15.327 1.00 84.38 166 ARG A C 1
ATOM 1310 O O . ARG A 1 166 ? -21.533 -8.590 -16.329 1.00 84.38 166 ARG A O 1
ATOM 1317 N N . GLY A 1 167 ? -21.042 -10.449 -15.206 1.00 85.75 167 GLY A N 1
ATOM 1318 C CA . GLY A 1 167 ? -21.495 -11.365 -16.259 1.00 85.75 167 GLY A CA 1
ATOM 1319 C C . GLY A 1 167 ? -20.604 -11.361 -17.507 1.00 85.75 167 GLY A C 1
ATOM 1320 O O . GLY A 1 167 ? -21.057 -11.745 -18.589 1.00 85.75 167 GLY A O 1
ATOM 1321 N N . ALA A 1 168 ? -19.359 -10.903 -17.359 1.00 86.06 168 ALA A N 1
ATOM 1322 C CA . ALA A 1 168 ? -18.314 -10.904 -18.379 1.00 86.06 168 ALA A CA 1
ATOM 1323 C C . ALA A 1 168 ? -17.235 -11.968 -18.107 1.00 86.06 168 ALA A C 1
ATOM 1325 O O . ALA A 1 168 ? -16.148 -11.911 -18.683 1.00 86.06 168 ALA A O 1
ATOM 1326 N N . GLY A 1 169 ? -17.552 -12.932 -17.243 1.00 82.06 169 GLY A N 1
ATOM 1327 C CA . GLY A 1 169 ? -16.729 -14.094 -16.948 1.00 82.06 169 GLY A CA 1
ATOM 1328 C C . GLY A 1 169 ? -16.309 -14.869 -18.185 1.00 82.06 169 GLY A C 1
ATOM 1329 O O . GLY A 1 169 ? -17.082 -15.003 -19.141 1.00 82.06 169 GLY A O 1
ATOM 1330 N N . ARG A 1 170 ? -15.106 -15.449 -18.157 1.00 75.50 170 ARG A N 1
ATOM 1331 C CA . ARG A 1 170 ? -14.523 -16.151 -19.315 1.00 75.50 170 ARG A CA 1
ATOM 1332 C C . ARG A 1 170 ? -15.407 -17.276 -19.849 1.00 75.50 170 ARG A C 1
ATOM 1334 O O . ARG A 1 170 ? -15.467 -17.489 -21.056 1.00 75.50 170 ARG A O 1
ATOM 1341 N N . LEU A 1 171 ? -16.077 -17.998 -18.951 1.00 73.44 171 LEU A N 1
ATOM 1342 C CA . LEU A 1 171 ? -16.869 -19.184 -19.286 1.00 73.44 171 LEU A CA 1
ATOM 1343 C C . LEU A 1 171 ? -18.328 -18.864 -19.632 1.00 73.44 171 LEU A C 1
ATOM 1345 O O . LEU A 1 171 ? -18.973 -19.645 -20.322 1.00 73.44 171 LEU A O 1
ATOM 1349 N N . ASN A 1 172 ? -18.851 -17.729 -19.165 1.00 65.06 172 ASN A N 1
ATOM 1350 C CA . ASN A 1 172 ? -20.281 -17.421 -19.196 1.00 65.06 172 ASN A CA 1
ATOM 1351 C C . ASN A 1 172 ? -20.563 -15.984 -19.651 1.00 65.06 172 ASN A C 1
ATOM 1353 O O . ASN A 1 172 ? -21.543 -15.386 -19.205 1.00 65.06 172 ASN A O 1
ATOM 1357 N N . SER A 1 173 ? -19.721 -15.418 -20.522 1.00 72.69 173 SER A N 1
ATOM 1358 C CA . SER A 1 173 ? -19.915 -14.045 -20.989 1.00 72.69 173 SER A CA 1
ATOM 1359 C C . SER A 1 173 ? -21.244 -13.917 -21.732 1.00 72.69 173 SER A C 1
ATOM 1361 O O . SER A 1 173 ? -21.432 -14.435 -22.834 1.00 72.69 173 SER A O 1
ATOM 1363 N N . ARG A 1 174 ? -22.192 -13.225 -21.098 1.00 69.56 174 ARG A N 1
ATOM 1364 C CA . ARG A 1 174 ? -23.507 -12.890 -21.667 1.00 69.56 174 ARG A CA 1
ATOM 1365 C C . ARG A 1 174 ? -23.532 -11.460 -22.210 1.00 69.56 174 ARG A C 1
ATOM 1367 O O . ARG A 1 174 ? -24.559 -11.016 -22.722 1.00 69.56 174 ARG A O 1
ATOM 1374 N N . GLN A 1 175 ? -22.422 -10.729 -22.087 1.00 71.06 175 GLN A N 1
ATOM 1375 C CA . GLN A 1 175 ? -22.330 -9.331 -22.485 1.00 71.06 175 GLN A CA 1
ATOM 1376 C C . GLN A 1 175 ? -21.886 -9.171 -23.943 1.00 71.06 175 GLN A C 1
ATOM 1378 O O . GLN A 1 175 ? -20.931 -9.794 -24.397 1.00 71.06 175 GLN A O 1
ATOM 1383 N N . ARG A 1 176 ? -22.553 -8.263 -24.669 1.00 70.00 176 ARG A N 1
ATOM 1384 C CA . ARG A 1 176 ? -22.127 -7.836 -26.016 1.00 70.00 176 ARG A CA 1
ATOM 1385 C C . ARG A 1 176 ? -20.893 -6.930 -25.993 1.00 70.00 176 ARG A C 1
ATOM 1387 O O . ARG A 1 176 ? -20.150 -6.907 -26.966 1.00 70.00 176 ARG A O 1
ATOM 1394 N N . TYR A 1 177 ? -20.695 -6.187 -24.905 1.00 77.19 177 TYR A N 1
ATOM 1395 C CA . TYR A 1 177 ? -19.552 -5.302 -24.697 1.00 77.19 177 TYR A CA 1
ATOM 1396 C C . TYR A 1 177 ? -18.774 -5.794 -23.491 1.00 77.19 177 TYR A C 1
ATOM 1398 O O . TYR A 1 177 ? -19.351 -5.943 -22.422 1.00 77.19 177 TYR A O 1
ATOM 1406 N N . LEU A 1 178 ? -17.483 -6.060 -23.665 1.00 81.50 178 LEU A N 1
ATOM 1407 C CA . LEU A 1 178 ? -16.648 -6.494 -22.555 1.00 81.50 178 LEU A CA 1
ATOM 1408 C C . LEU A 1 178 ? -16.277 -5.290 -21.671 1.00 81.50 178 LEU A C 1
ATOM 1410 O O . LEU A 1 178 ? -15.926 -4.235 -22.209 1.00 81.50 178 LEU A O 1
ATOM 1414 N N . PRO A 1 179 ? -16.303 -5.436 -20.336 1.00 88.12 179 PRO A N 1
ATOM 1415 C CA . PRO A 1 179 ? -15.787 -4.427 -19.419 1.00 88.12 179 PRO A CA 1
ATOM 1416 C C . PRO A 1 179 ? -14.290 -4.141 -19.631 1.00 88.12 179 PRO A C 1
ATOM 1418 O O . PRO A 1 179 ? -13.570 -4.907 -20.290 1.00 88.12 179 PRO A O 1
ATOM 1421 N N . ARG A 1 180 ? -13.805 -3.042 -19.025 1.00 90.38 180 ARG A N 1
ATOM 1422 C CA . ARG A 1 180 ? -12.368 -2.711 -18.985 1.00 90.38 180 ARG A CA 1
ATOM 1423 C C . ARG A 1 180 ? -11.555 -3.901 -18.472 1.00 90.38 180 ARG A C 1
ATOM 1425 O O . ARG A 1 180 ? -12.039 -4.678 -17.656 1.00 90.38 180 ARG A O 1
ATOM 1432 N N . ASN A 1 181 ? -10.322 -4.024 -18.949 1.00 93.12 181 ASN A N 1
ATOM 1433 C CA . ASN A 1 181 ? -9.368 -5.049 -18.514 1.00 93.12 181 ASN A CA 1
ATOM 1434 C C . ASN A 1 181 ? -9.819 -6.511 -18.699 1.00 93.12 181 ASN A C 1
ATOM 1436 O O . ASN A 1 181 ? -9.176 -7.403 -18.165 1.00 93.12 181 ASN A O 1
ATOM 1440 N N . SER A 1 182 ? -10.842 -6.798 -19.510 1.00 91.56 182 SER A N 1
ATOM 1441 C CA . SER A 1 182 ? -11.299 -8.177 -19.787 1.00 91.56 182 SER A CA 1
ATOM 1442 C C . SER A 1 182 ? -10.220 -9.131 -20.325 1.00 91.56 182 SER A C 1
ATOM 1444 O O . SER A 1 182 ? -10.337 -10.343 -20.178 1.00 91.56 182 SER A O 1
ATOM 1446 N N . GLN A 1 183 ? -9.152 -8.600 -20.929 1.00 90.81 183 GLN A N 1
ATOM 1447 C CA . GLN A 1 183 ? -7.995 -9.380 -21.394 1.00 90.81 183 GLN A CA 1
ATOM 1448 C C . GLN A 1 183 ? -7.013 -9.757 -20.269 1.00 90.81 183 GLN A C 1
ATOM 1450 O O . GLN A 1 183 ? -6.128 -10.573 -20.483 1.00 90.81 183 GLN A O 1
ATOM 1455 N N . TRP A 1 184 ? -7.178 -9.185 -19.077 1.00 94.81 184 TRP A N 1
ATOM 1456 C CA . TRP A 1 184 ? -6.303 -9.351 -17.914 1.00 94.81 184 TRP A CA 1
ATOM 1457 C C . TRP A 1 184 ? -6.949 -10.232 -16.843 1.00 94.81 184 TRP A C 1
ATOM 1459 O O . TRP A 1 184 ? -6.702 -10.056 -15.658 1.00 94.81 184 TRP A O 1
ATOM 1469 N N . TYR A 1 185 ? -7.798 -11.175 -17.251 1.00 92.56 185 TYR A N 1
ATOM 1470 C CA . TYR A 1 185 ? -8.527 -12.068 -16.346 1.00 92.56 185 TYR A CA 1
ATOM 1471 C C . TYR A 1 185 ? -7.610 -12.880 -15.417 1.00 92.56 185 TYR A C 1
ATOM 1473 O O . TYR A 1 185 ? -8.049 -13.351 -14.382 1.00 92.56 185 TYR A O 1
ATOM 1481 N N . HIS A 1 186 ? -6.343 -13.097 -15.783 1.00 93.56 186 HIS A N 1
ATOM 1482 C CA . HIS A 1 186 ? -5.380 -13.836 -14.959 1.00 93.56 186 HIS A CA 1
ATOM 1483 C C . HIS A 1 186 ? -4.841 -13.006 -13.791 1.00 93.56 186 HIS A C 1
ATOM 1485 O O . HIS A 1 186 ? -4.134 -13.544 -12.942 1.00 93.56 186 HIS A O 1
ATOM 1491 N N . MET A 1 187 ? -5.107 -11.700 -13.790 1.00 95.62 187 MET A N 1
ATOM 1492 C CA . MET A 1 187 ? -4.474 -10.763 -12.886 1.00 95.62 187 MET A CA 1
ATOM 1493 C C . MET A 1 187 ? -5.147 -10.762 -11.516 1.00 95.62 187 MET A C 1
ATOM 1495 O O . MET A 1 187 ? -6.361 -10.569 -11.402 1.00 95.62 187 MET A O 1
ATOM 1499 N N . VAL A 1 188 ? -4.327 -10.923 -10.479 1.00 96.12 188 VAL A N 1
ATOM 1500 C CA . VAL A 1 188 ? -4.748 -10.864 -9.079 1.00 96.12 188 VAL A CA 1
ATOM 1501 C C . VAL A 1 188 ? -3.757 -9.999 -8.320 1.00 96.12 188 VAL A C 1
ATOM 1503 O O . VAL A 1 188 ? -2.606 -10.387 -8.118 1.00 96.12 188 VAL A O 1
ATOM 1506 N N . ASN A 1 189 ? -4.228 -8.837 -7.879 1.00 96.00 189 ASN A N 1
ATOM 1507 C CA . ASN A 1 189 ? -3.468 -7.951 -7.009 1.00 96.00 189 ASN A CA 1
ATOM 1508 C C . ASN A 1 189 ? -3.871 -8.236 -5.562 1.00 96.00 189 ASN A C 1
ATOM 1510 O O . ASN A 1 189 ? -5.067 -8.248 -5.264 1.00 96.00 189 ASN A O 1
ATOM 1514 N N . ALA A 1 190 ? -2.908 -8.481 -4.676 1.00 95.69 190 ALA A N 1
ATOM 1515 C CA . ALA A 1 190 ? -3.157 -8.726 -3.255 1.00 95.69 190 ALA A CA 1
ATOM 1516 C C . ALA A 1 190 ? -1.929 -8.345 -2.411 1.00 95.69 190 ALA A C 1
ATOM 1518 O O . ALA A 1 190 ? -1.519 -9.077 -1.513 1.00 95.69 190 ALA A O 1
ATOM 1519 N N . ASP A 1 191 ? -1.327 -7.197 -2.717 1.00 96.56 191 ASP A N 1
ATOM 1520 C CA . ASP A 1 191 ? -0.024 -6.800 -2.181 1.00 96.56 191 ASP A CA 1
ATOM 1521 C C . ASP A 1 191 ? -0.055 -5.372 -1.625 1.00 96.56 191 ASP A C 1
ATOM 1523 O O . ASP A 1 191 ? -0.959 -4.580 -1.910 1.00 96.56 191 ASP A O 1
ATOM 1527 N N . ILE A 1 192 ? 0.954 -5.028 -0.818 1.00 96.75 192 ILE A N 1
ATOM 1528 C CA . ILE A 1 192 ? 1.211 -3.641 -0.422 1.00 96.75 192 ILE A CA 1
ATOM 1529 C C . ILE A 1 192 ? 2.001 -2.966 -1.542 1.00 96.75 192 ILE A C 1
ATOM 1531 O O . ILE A 1 192 ? 3.142 -3.339 -1.818 1.00 96.75 192 ILE A O 1
ATOM 1535 N N . ILE A 1 193 ? 1.401 -1.949 -2.155 1.00 96.88 193 ILE A N 1
ATOM 1536 C CA . ILE A 1 193 ? 1.955 -1.250 -3.312 1.00 96.88 193 ILE A CA 1
ATOM 1537 C C . ILE A 1 193 ? 2.157 0.233 -2.987 1.00 96.88 193 ILE A C 1
ATOM 1539 O O . ILE A 1 193 ? 1.342 0.839 -2.287 1.00 96.88 193 ILE A O 1
ATOM 1543 N N . SER A 1 194 ? 3.251 0.823 -3.474 1.00 95.94 194 SER A N 1
ATOM 1544 C CA . SER A 1 194 ? 3.463 2.276 -3.424 1.00 95.94 194 SER A CA 1
ATOM 1545 C C . SER A 1 194 ? 2.518 2.982 -4.393 1.00 95.94 194 SER A C 1
ATOM 1547 O O . SER A 1 194 ? 2.638 2.803 -5.606 1.00 95.94 194 SER A O 1
ATOM 1549 N N . MET A 1 195 ? 1.617 3.813 -3.868 1.00 95.44 195 MET A N 1
ATOM 1550 C CA . MET A 1 195 ? 0.674 4.583 -4.684 1.00 95.44 195 MET A CA 1
ATOM 1551 C C . MET A 1 195 ? 1.225 5.973 -5.014 1.00 95.44 195 MET A C 1
ATOM 1553 O O . MET A 1 195 ? 1.936 6.534 -4.173 1.00 95.44 195 MET A O 1
ATOM 1557 N N . PRO A 1 196 ? 0.883 6.543 -6.187 1.00 93.94 196 PRO A N 1
ATOM 1558 C CA . PRO A 1 196 ? 1.177 7.944 -6.492 1.00 93.94 196 PRO A CA 1
ATOM 1559 C C . PRO A 1 196 ? 0.542 8.889 -5.466 1.00 93.94 196 PRO A C 1
ATOM 1561 O O . PRO A 1 196 ? 1.183 9.824 -4.997 1.00 93.94 196 PRO A O 1
ATOM 1564 N N . ASP A 1 197 ? -0.698 8.598 -5.060 1.00 91.25 197 ASP A N 1
ATOM 1565 C CA . ASP A 1 197 ? -1.408 9.317 -4.005 1.00 91.25 197 ASP A CA 1
ATOM 1566 C C . ASP A 1 197 ? -2.443 8.404 -3.317 1.00 91.25 197 ASP A C 1
ATOM 1568 O O . ASP A 1 197 ? -2.987 7.496 -3.932 1.00 91.25 197 ASP A O 1
ATOM 1572 N N . LYS A 1 198 ? -2.747 8.603 -2.029 1.00 87.81 198 LYS A N 1
ATOM 1573 C CA . LYS A 1 198 ? -3.728 7.743 -1.324 1.00 87.81 198 LYS A CA 1
ATOM 1574 C C . LYS A 1 198 ? -5.184 8.142 -1.523 1.00 87.81 198 LYS A C 1
ATOM 1576 O O . LYS A 1 198 ? -6.063 7.369 -1.135 1.00 87.81 198 LYS A O 1
ATOM 1581 N N . TRP A 1 199 ? -5.437 9.344 -2.019 1.00 87.38 199 TRP A N 1
ATOM 1582 C CA . TRP A 1 199 ? -6.758 9.950 -2.078 1.00 87.38 199 TRP A CA 1
ATOM 1583 C C . TRP A 1 199 ? -7.247 10.133 -3.516 1.00 87.38 199 TRP A C 1
ATOM 1585 O O . TRP A 1 199 ? -8.308 9.615 -3.856 1.00 87.38 199 TRP A O 1
ATOM 1595 N N . GLU A 1 200 ? -6.483 10.831 -4.350 1.00 87.62 200 GLU A N 1
ATOM 1596 C CA . GLU A 1 200 ? -6.790 11.109 -5.753 1.00 87.62 200 GLU A CA 1
ATOM 1597 C C . GLU A 1 200 ? -6.476 9.904 -6.650 1.00 87.62 200 GLU A C 1
ATOM 1599 O O . GLU A 1 200 ? -7.293 9.522 -7.491 1.00 87.62 200 GLU A O 1
ATOM 1604 N N . TYR A 1 201 ? -5.338 9.245 -6.407 1.00 89.75 201 TYR A N 1
ATOM 1605 C CA . TYR A 1 201 ? -4.860 8.100 -7.191 1.00 89.75 201 TYR A CA 1
ATOM 1606 C C . TYR A 1 201 ? -4.645 6.840 -6.335 1.00 89.75 201 TYR A C 1
ATOM 1608 O O . TYR A 1 201 ? -3.529 6.321 -6.312 1.00 89.75 201 TYR A O 1
ATOM 1616 N N . PRO A 1 202 ? -5.685 6.305 -5.648 1.00 91.31 202 PRO A N 1
ATOM 1617 C CA . PRO A 1 202 ? -5.583 5.134 -4.763 1.00 91.31 202 PRO A CA 1
ATOM 1618 C C . PRO A 1 202 ? -5.440 3.808 -5.541 1.00 91.31 202 PRO A C 1
ATOM 1620 O O . PRO A 1 202 ? -6.080 2.801 -5.235 1.00 91.31 202 PRO A O 1
ATOM 1623 N N . TRP A 1 203 ? -4.643 3.835 -6.602 1.00 92.88 203 TRP A N 1
ATOM 1624 C CA . TRP A 1 203 ? -4.334 2.764 -7.531 1.00 92.88 203 TRP A CA 1
ATOM 1625 C C . TRP A 1 203 ? -2.934 3.000 -8.098 1.00 92.88 203 TRP A C 1
ATOM 1627 O O . TRP A 1 203 ? -2.473 4.135 -8.209 1.00 92.88 203 TRP A O 1
ATOM 1637 N N . TYR A 1 204 ? -2.237 1.928 -8.465 1.00 94.06 204 TYR A N 1
ATOM 1638 C CA . TYR A 1 204 ? -0.876 2.053 -8.974 1.00 94.06 204 TYR A CA 1
ATOM 1639 C C . TYR A 1 204 ? -0.859 2.373 -10.469 1.00 94.06 204 TYR A C 1
ATOM 1641 O O . TYR A 1 204 ? -1.693 1.900 -11.247 1.00 94.06 204 TYR A O 1
ATOM 1649 N N . ALA A 1 205 ? 0.173 3.103 -10.867 1.00 94.12 205 ALA A N 1
ATOM 1650 C CA . ALA A 1 205 ? 0.632 3.195 -12.239 1.00 94.12 205 ALA A CA 1
ATOM 1651 C C . ALA A 1 205 ? 2.059 2.641 -12.297 1.00 94.12 205 ALA A C 1
ATOM 1653 O O . ALA A 1 205 ? 2.911 3.032 -11.497 1.00 94.12 205 ALA A O 1
ATOM 1654 N N . ALA A 1 206 ? 2.324 1.698 -13.202 1.00 94.50 206 ALA A N 1
ATOM 1655 C CA . ALA A 1 206 ? 3.598 0.974 -13.201 1.00 94.50 206 ALA A CA 1
ATOM 1656 C C . ALA A 1 206 ? 4.805 1.887 -13.473 1.00 94.50 206 ALA A C 1
ATOM 1658 O O . ALA A 1 206 ? 5.878 1.676 -12.910 1.00 94.50 206 ALA A O 1
ATOM 1659 N N . TRP A 1 207 ? 4.630 2.925 -14.297 1.00 93.88 207 TRP A N 1
ATOM 1660 C CA . TRP A 1 207 ? 5.699 3.888 -14.569 1.00 93.88 207 TRP A CA 1
ATOM 1661 C C . TRP A 1 207 ? 5.974 4.814 -13.373 1.00 93.88 207 TRP A C 1
ATOM 1663 O O . TRP A 1 207 ? 7.140 4.972 -13.021 1.00 93.88 207 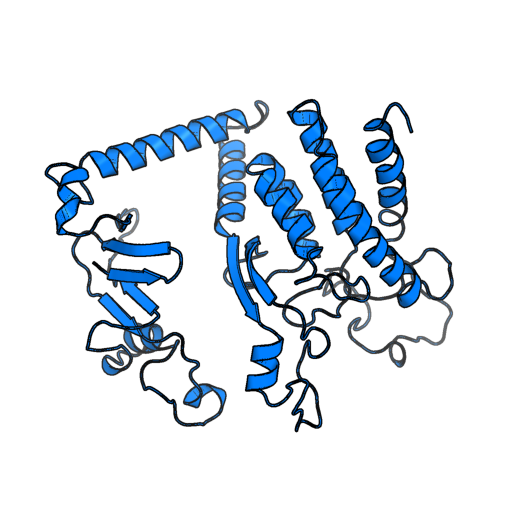TRP A O 1
ATOM 1673 N N . ASP A 1 208 ? 4.948 5.342 -12.689 1.00 94.81 208 ASP A N 1
ATOM 1674 C CA . ASP A 1 208 ? 5.116 6.067 -11.417 1.00 94.81 208 ASP A CA 1
ATOM 1675 C C . ASP A 1 208 ? 5.839 5.196 -10.384 1.00 94.81 208 ASP A C 1
ATOM 1677 O O . ASP A 1 208 ? 6.805 5.632 -9.763 1.00 94.81 208 ASP A O 1
ATOM 1681 N N . LEU A 1 209 ? 5.435 3.928 -10.256 1.00 95.44 209 LEU A N 1
ATOM 1682 C CA . LEU A 1 209 ? 6.043 2.971 -9.333 1.00 95.44 209 LEU A CA 1
ATOM 1683 C C . LEU A 1 209 ? 7.545 2.790 -9.585 1.00 95.44 209 LEU A C 1
ATOM 1685 O O . LEU A 1 209 ? 8.315 2.778 -8.625 1.00 95.44 209 LEU A O 1
ATOM 1689 N N . ALA A 1 210 ? 7.978 2.718 -10.844 1.00 96.62 210 ALA A N 1
ATOM 1690 C CA . ALA A 1 210 ? 9.397 2.658 -11.194 1.00 96.62 210 ALA A CA 1
ATOM 1691 C C . ALA A 1 210 ? 10.173 3.928 -10.785 1.00 96.62 210 ALA A C 1
ATOM 1693 O O . ALA A 1 210 ? 11.358 3.850 -10.471 1.00 96.62 210 ALA A O 1
ATOM 1694 N N . PHE A 1 211 ? 9.531 5.100 -10.737 1.00 95.62 211 PHE A N 1
ATOM 1695 C CA . PHE A 1 211 ? 10.142 6.308 -10.171 1.00 95.62 211 PHE A CA 1
ATOM 1696 C C . PHE A 1 211 ? 10.103 6.318 -8.641 1.00 95.62 211 PHE A C 1
ATOM 1698 O O . PHE A 1 211 ? 11.087 6.707 -8.007 1.00 95.62 211 PHE A O 1
ATOM 1705 N N . HIS A 1 212 ? 9.013 5.844 -8.029 1.00 96.62 212 HIS A N 1
ATOM 1706 C CA . HIS A 1 212 ? 8.898 5.717 -6.575 1.00 96.62 212 HIS A CA 1
ATOM 1707 C C . HIS A 1 212 ? 10.049 4.894 -6.002 1.00 96.62 212 HIS A C 1
ATOM 1709 O O . HIS A 1 212 ? 10.604 5.252 -4.962 1.00 96.62 212 HIS A O 1
ATOM 1715 N N . THR A 1 213 ? 10.440 3.814 -6.688 1.00 97.19 213 THR A N 1
ATOM 1716 C CA . THR A 1 213 ? 11.499 2.915 -6.218 1.00 97.19 213 THR A CA 1
ATOM 1717 C C . THR A 1 213 ? 12.834 3.632 -6.073 1.00 97.19 213 THR A C 1
ATOM 1719 O O . THR A 1 213 ? 13.580 3.326 -5.155 1.00 97.19 213 THR A O 1
ATOM 1722 N N . ILE A 1 214 ? 13.113 4.640 -6.902 1.00 94.69 214 ILE A N 1
ATOM 1723 C CA . ILE A 1 214 ? 14.345 5.436 -6.825 1.00 94.69 214 ILE A CA 1
ATOM 1724 C C . ILE A 1 214 ? 14.424 6.209 -5.509 1.00 94.69 214 ILE A C 1
ATOM 1726 O O . ILE A 1 214 ? 15.461 6.208 -4.851 1.00 94.69 214 ILE A O 1
ATOM 1730 N N . ALA A 1 215 ? 13.317 6.831 -5.100 1.00 93.81 215 ALA A N 1
ATOM 1731 C CA . ALA A 1 215 ? 13.233 7.505 -3.809 1.00 93.81 215 ALA A CA 1
ATOM 1732 C C . ALA A 1 215 ? 13.276 6.495 -2.650 1.00 93.81 215 ALA A C 1
ATOM 1734 O O . ALA A 1 215 ? 13.981 6.704 -1.663 1.00 93.81 215 ALA A O 1
ATOM 1735 N N . LEU A 1 216 ? 12.558 5.377 -2.788 1.00 96.00 216 LEU A N 1
ATOM 1736 C CA . LEU A 1 216 ? 12.464 4.342 -1.759 1.00 96.00 216 LEU A CA 1
ATOM 1737 C C . LEU A 1 216 ? 13.791 3.616 -1.514 1.00 96.00 216 LEU A C 1
ATOM 1739 O O . LEU A 1 216 ? 14.024 3.209 -0.382 1.00 96.00 216 LEU A O 1
ATOM 1743 N N . LEU A 1 217 ? 14.692 3.524 -2.498 1.00 94.38 217 LEU A N 1
ATOM 1744 C CA . LEU A 1 217 ? 16.038 2.959 -2.311 1.00 94.38 217 LEU A CA 1
ATOM 1745 C C . LEU A 1 217 ? 16.840 3.657 -1.200 1.00 94.38 217 LEU A C 1
ATOM 1747 O O . LEU A 1 217 ? 17.750 3.051 -0.650 1.00 94.38 217 LEU A O 1
ATOM 1751 N N . MET A 1 218 ? 16.515 4.903 -0.841 1.00 91.44 218 MET A N 1
ATOM 1752 C CA . MET A 1 218 ? 17.192 5.602 0.260 1.00 91.44 218 MET A CA 1
ATOM 1753 C C . MET A 1 218 ? 16.741 5.137 1.649 1.00 91.44 218 MET A C 1
ATOM 1755 O O . MET A 1 218 ? 17.468 5.338 2.618 1.00 91.44 218 MET A O 1
ATOM 1759 N N . VAL A 1 219 ? 15.537 4.566 1.764 1.00 93.75 219 VAL A N 1
ATOM 1760 C CA . VAL A 1 219 ? 14.913 4.248 3.060 1.00 93.75 219 VAL A CA 1
ATOM 1761 C C . VAL A 1 219 ? 14.535 2.779 3.229 1.00 93.75 219 VAL A C 1
ATOM 1763 O O . VAL A 1 219 ? 14.448 2.305 4.356 1.00 93.75 219 VAL A O 1
ATOM 1766 N N . ASP A 1 220 ? 14.289 2.068 2.131 1.00 94.25 220 ASP A N 1
ATOM 1767 C CA . ASP A 1 220 ? 13.787 0.694 2.103 1.00 94.25 220 ASP A CA 1
ATOM 1768 C C . ASP A 1 220 ? 14.139 0.022 0.749 1.00 94.25 220 ASP A C 1
ATOM 1770 O O . ASP A 1 220 ? 13.270 -0.129 -0.123 1.00 94.25 220 ASP A O 1
ATOM 1774 N N . PRO A 1 221 ? 15.425 -0.336 0.520 1.00 93.56 221 PRO A N 1
ATOM 1775 C CA . PRO A 1 221 ? 15.873 -0.949 -0.734 1.00 93.56 221 PRO A CA 1
ATOM 1776 C C . PRO A 1 221 ? 15.166 -2.268 -1.058 1.00 93.56 221 PRO A C 1
ATOM 1778 O O . PRO A 1 221 ? 14.883 -2.551 -2.223 1.00 93.56 221 PRO A O 1
ATOM 1781 N N . ASP A 1 222 ? 14.842 -3.053 -0.030 1.00 94.19 222 ASP A N 1
ATOM 1782 C CA . ASP A 1 222 ? 14.140 -4.325 -0.181 1.00 94.19 222 ASP A CA 1
ATOM 1783 C C . ASP A 1 222 ? 12.733 -4.108 -0.726 1.00 94.19 222 ASP A C 1
ATOM 1785 O O . ASP A 1 222 ? 12.353 -4.736 -1.717 1.00 94.19 222 ASP A O 1
ATOM 1789 N N . PHE A 1 223 ? 11.968 -3.179 -0.144 1.00 96.69 223 PHE A N 1
ATOM 1790 C CA . PHE A 1 223 ? 10.654 -2.839 -0.675 1.00 96.69 223 PHE A CA 1
ATOM 1791 C C . PHE A 1 223 ? 10.760 -2.282 -2.095 1.00 96.69 223 PHE A C 1
ATOM 1793 O O . PHE A 1 223 ? 9.990 -2.699 -2.954 1.00 96.69 223 PHE A O 1
ATOM 1800 N N . ALA A 1 224 ? 11.728 -1.406 -2.387 1.00 96.94 224 ALA A N 1
ATOM 1801 C CA . ALA A 1 224 ? 11.936 -0.884 -3.739 1.00 96.94 224 ALA A CA 1
ATOM 1802 C C . ALA A 1 224 ? 12.143 -2.014 -4.771 1.00 96.94 224 ALA A C 1
ATOM 1804 O O . ALA A 1 224 ? 11.444 -2.056 -5.786 1.00 96.94 224 ALA A O 1
ATOM 1805 N N . LYS A 1 225 ? 13.024 -2.985 -4.493 1.00 96.75 225 LYS A N 1
ATOM 1806 C CA . LYS A 1 225 ? 13.209 -4.160 -5.364 1.00 96.75 225 LYS A CA 1
ATOM 1807 C C . LYS A 1 225 ? 11.939 -5.007 -5.467 1.00 96.75 225 LYS A C 1
ATOM 1809 O O . LYS A 1 225 ? 11.570 -5.412 -6.567 1.00 96.75 225 LYS A O 1
ATOM 1814 N N . GLN A 1 226 ? 11.234 -5.227 -4.354 1.00 96.75 226 GLN A N 1
ATOM 1815 C CA . GLN A 1 226 ? 9.967 -5.968 -4.344 1.00 96.75 226 GLN A CA 1
ATOM 1816 C C . GLN A 1 226 ? 8.899 -5.307 -5.220 1.00 96.75 226 GLN A C 1
ATOM 1818 O O . GLN A 1 226 ? 8.176 -6.018 -5.908 1.00 96.75 226 GLN A O 1
ATOM 1823 N N . GLN A 1 227 ? 8.799 -3.974 -5.235 1.00 97.69 227 GLN A N 1
ATOM 1824 C CA . GLN A 1 227 ? 7.843 -3.257 -6.086 1.00 97.69 227 GLN A CA 1
ATOM 1825 C C . GLN A 1 227 ? 8.155 -3.452 -7.579 1.00 97.69 227 GLN A C 1
ATOM 1827 O O . GLN A 1 227 ? 7.246 -3.694 -8.375 1.00 97.69 227 GLN A O 1
ATOM 1832 N N . LEU A 1 228 ? 9.435 -3.392 -7.966 1.00 98.00 228 LEU A N 1
ATOM 1833 C CA . LEU A 1 228 ? 9.854 -3.650 -9.348 1.00 98.00 228 LEU A CA 1
ATOM 1834 C C . LEU A 1 228 ? 9.583 -5.100 -9.756 1.00 98.00 228 LEU A C 1
ATOM 1836 O O . LEU A 1 228 ? 9.052 -5.345 -10.839 1.00 98.00 228 LEU A O 1
ATOM 1840 N N . ASP A 1 229 ? 9.908 -6.050 -8.884 1.00 97.44 229 ASP A N 1
ATOM 1841 C CA . ASP A 1 229 ? 9.648 -7.469 -9.107 1.00 97.44 229 ASP A CA 1
ATOM 1842 C C . ASP A 1 229 ? 8.149 -7.773 -9.219 1.00 97.44 229 ASP A C 1
ATOM 1844 O O . ASP A 1 229 ? 7.736 -8.539 -10.087 1.00 97.44 229 ASP A O 1
ATOM 1848 N N . LEU A 1 230 ? 7.322 -7.122 -8.392 1.00 97.25 230 LEU A N 1
ATOM 1849 C CA . LEU A 1 230 ? 5.876 -7.330 -8.327 1.00 97.25 230 LEU A CA 1
ATOM 1850 C C . LEU A 1 230 ? 5.215 -7.205 -9.702 1.00 97.25 230 LEU A C 1
ATOM 1852 O O . LEU A 1 230 ? 4.474 -8.096 -10.109 1.00 97.25 230 LEU A O 1
ATOM 1856 N N . MET A 1 231 ? 5.553 -6.155 -10.455 1.00 96.94 231 MET A N 1
ATOM 1857 C CA . MET A 1 231 ? 5.007 -5.902 -11.797 1.00 96.94 231 MET A CA 1
ATOM 1858 C C . MET A 1 231 ? 5.459 -6.928 -12.855 1.00 96.94 231 MET A C 1
ATOM 1860 O O . MET A 1 231 ? 4.917 -6.960 -13.961 1.00 96.94 231 MET A O 1
ATOM 1864 N N . LEU A 1 232 ? 6.447 -7.767 -12.530 1.00 97.06 232 LEU A N 1
ATOM 1865 C CA . LEU A 1 232 ? 7.012 -8.811 -13.389 1.00 97.06 232 LEU A CA 1
ATOM 1866 C C . LEU A 1 232 ? 6.556 -10.228 -12.996 1.00 97.06 232 LEU A C 1
ATOM 1868 O O . LEU A 1 232 ? 6.845 -11.193 -13.717 1.00 97.06 232 LEU A O 1
ATOM 1872 N N . ARG A 1 233 ? 5.833 -10.372 -11.878 1.00 95.56 233 ARG A N 1
ATOM 1873 C CA . ARG A 1 233 ? 5.262 -11.651 -11.431 1.00 95.56 233 ARG A CA 1
ATOM 1874 C C . ARG A 1 233 ? 4.170 -12.121 -12.379 1.00 95.56 233 ARG A C 1
ATOM 1876 O O . ARG A 1 233 ? 3.480 -11.319 -12.995 1.00 95.56 233 ARG A O 1
ATOM 1883 N N . GLU A 1 234 ? 3.971 -13.432 -12.467 1.00 93.00 234 GLU A N 1
ATOM 1884 C CA . GLU A 1 234 ? 2.940 -14.041 -13.326 1.00 93.00 234 GLU A CA 1
ATOM 1885 C C . GLU A 1 234 ? 1.502 -13.597 -13.029 1.00 93.00 234 GLU A C 1
ATOM 1887 O O . GLU A 1 234 ? 0.664 -13.619 -13.927 1.00 93.00 234 GLU A O 1
ATOM 1892 N N . THR A 1 235 ? 1.221 -13.167 -11.797 1.00 94.94 235 THR A N 1
ATOM 1893 C CA . THR A 1 235 ? -0.089 -12.638 -11.397 1.00 94.94 235 THR A CA 1
ATOM 1894 C C . THR A 1 235 ? -0.301 -11.179 -11.804 1.00 94.94 235 THR A C 1
ATOM 1896 O O . THR A 1 235 ? -1.431 -10.710 -11.723 1.00 94.94 235 THR A O 1
ATOM 1899 N N . TYR A 1 236 ? 0.740 -10.471 -12.263 1.00 96.19 236 TYR A N 1
ATOM 1900 C CA . TYR A 1 236 ? 0.671 -9.075 -12.717 1.00 96.19 236 TYR A CA 1
ATOM 1901 C C . TYR A 1 236 ? 1.013 -8.938 -14.203 1.00 96.19 236 TYR A C 1
ATOM 1903 O O . TYR A 1 236 ? 0.257 -8.340 -14.967 1.00 96.19 236 TYR A O 1
ATOM 1911 N N . LEU A 1 237 ? 2.142 -9.503 -14.630 1.00 96.06 237 LEU A N 1
ATOM 1912 C CA . LEU A 1 237 ? 2.625 -9.459 -16.004 1.00 96.06 237 LEU A CA 1
ATOM 1913 C C . LEU A 1 237 ? 1.680 -10.239 -16.922 1.00 96.06 237 LEU A C 1
ATOM 1915 O O . LEU A 1 237 ? 1.369 -11.407 -16.685 1.00 96.06 237 LEU A O 1
ATOM 1919 N N . HIS A 1 238 ? 1.247 -9.624 -18.019 1.00 95.75 238 HIS A N 1
ATOM 1920 C CA . HIS A 1 238 ? 0.438 -10.328 -19.004 1.00 95.75 238 HIS A CA 1
ATOM 1921 C C . HIS A 1 238 ? 1.252 -11.453 -19.668 1.00 95.75 238 HIS A C 1
ATOM 1923 O O . HIS A 1 238 ? 2.408 -11.229 -20.034 1.00 95.75 238 HIS A O 1
ATOM 1929 N N . PRO A 1 239 ? 0.651 -12.619 -19.982 1.00 93.25 239 PRO A N 1
ATOM 1930 C CA . PRO A 1 239 ? 1.316 -13.713 -20.705 1.00 93.25 239 PRO A CA 1
ATOM 1931 C C . PRO A 1 239 ? 1.955 -13.352 -22.059 1.00 93.25 239 PRO A C 1
ATOM 1933 O O . PRO A 1 239 ? 2.686 -14.154 -22.628 1.00 93.25 239 PRO A O 1
ATOM 1936 N N . ASN A 1 240 ? 1.673 -12.162 -22.602 1.00 91.50 240 ASN A N 1
ATOM 1937 C CA . ASN A 1 240 ? 2.251 -11.675 -23.857 1.00 91.50 240 ASN A CA 1
ATOM 1938 C C . ASN A 1 240 ? 3.506 -10.809 -23.625 1.00 91.50 240 ASN A C 1
ATOM 1940 O O . ASN A 1 240 ? 4.050 -10.292 -24.595 1.00 91.50 240 ASN A O 1
ATOM 1944 N N . GLY A 1 241 ? 3.923 -10.620 -22.366 1.00 92.12 241 GLY A N 1
ATOM 1945 C CA . GLY A 1 241 ? 5.032 -9.763 -21.948 1.00 92.12 241 GLY A CA 1
ATOM 1946 C C . GLY A 1 241 ? 4.636 -8.346 -21.513 1.00 92.12 241 GLY A C 1
ATOM 1947 O O . GLY A 1 241 ? 5.494 -7.604 -21.044 1.00 92.12 241 GLY A O 1
ATOM 1948 N N . GLN A 1 242 ? 3.377 -7.924 -21.643 1.00 93.88 242 GLN A N 1
ATOM 1949 C CA . GLN A 1 242 ? 2.964 -6.568 -21.268 1.00 93.88 242 GLN A CA 1
ATOM 1950 C C . GLN A 1 242 ? 2.939 -6.380 -19.744 1.00 93.88 242 GLN A C 1
ATOM 1952 O O . GLN A 1 242 ? 2.293 -7.147 -19.031 1.00 93.88 242 GLN A O 1
ATOM 1957 N N . ILE A 1 243 ? 3.597 -5.323 -19.263 1.00 95.88 243 ILE A N 1
ATOM 1958 C CA . ILE A 1 243 ? 3.457 -4.819 -17.888 1.00 95.88 243 ILE A CA 1
ATOM 1959 C C . ILE A 1 243 ? 2.144 -4.021 -17.806 1.00 95.88 243 ILE A C 1
ATOM 1961 O O . ILE A 1 243 ? 1.885 -3.228 -18.718 1.00 95.88 243 ILE A O 1
ATOM 1965 N N . PRO A 1 244 ? 1.305 -4.226 -16.772 1.00 95.69 244 PRO A N 1
ATOM 1966 C CA . PRO A 1 244 ? 0.047 -3.496 -16.620 1.00 95.69 244 PRO A CA 1
ATOM 1967 C C . PRO A 1 244 ? 0.311 -1.997 -16.465 1.00 95.69 244 PRO A C 1
ATOM 1969 O O . PRO A 1 244 ? 1.152 -1.602 -15.666 1.00 95.69 244 PRO A O 1
ATOM 1972 N N . ALA A 1 245 ? -0.416 -1.156 -17.199 1.00 93.50 245 ALA A N 1
ATOM 1973 C CA . ALA A 1 245 ? -0.259 0.292 -17.075 1.00 93.50 245 ALA A CA 1
ATOM 1974 C C . ALA A 1 245 ? -0.819 0.825 -15.743 1.00 93.50 245 ALA A C 1
ATOM 1976 O O . ALA A 1 245 ? -0.062 1.211 -14.855 1.00 93.50 245 ALA A O 1
ATOM 1977 N N . TYR A 1 246 ? -2.147 0.828 -15.600 1.00 92.56 246 TYR A N 1
ATOM 1978 C CA . TYR A 1 246 ? -2.863 1.306 -14.412 1.00 92.56 246 TYR A CA 1
ATOM 1979 C C . TYR A 1 246 ? -4.299 0.758 -14.358 1.00 92.56 246 TYR A C 1
ATOM 1981 O O . TYR A 1 246 ? -4.815 0.281 -15.370 1.00 92.56 246 TYR A O 1
ATOM 1989 N N . GLU A 1 247 ? -4.976 0.853 -13.202 1.00 90.25 247 GLU A N 1
ATOM 1990 C CA . GLU A 1 247 ? -6.284 0.211 -12.941 1.00 90.25 247 GLU A CA 1
ATOM 1991 C C . GLU A 1 247 ? -7.334 0.447 -14.038 1.00 90.25 247 GLU A C 1
ATOM 1993 O O . GLU A 1 247 ? -8.077 -0.464 -14.407 1.00 90.25 247 GLU A O 1
ATOM 1998 N N . TRP A 1 248 ? -7.429 1.663 -14.576 1.00 87.62 248 TRP A N 1
ATOM 1999 C CA . TRP A 1 248 ? -8.460 2.004 -15.559 1.00 87.62 248 TRP A CA 1
ATOM 2000 C C . TRP A 1 248 ? -8.255 1.349 -16.921 1.00 87.62 248 TRP A C 1
ATOM 2002 O O . TRP A 1 248 ? -9.240 1.099 -17.620 1.00 87.62 248 TRP A O 1
ATOM 2012 N N . ASN A 1 249 ? -7.008 1.045 -17.279 1.00 91.81 249 ASN A N 1
ATOM 2013 C CA . ASN A 1 249 ? -6.669 0.398 -18.532 1.00 91.81 249 ASN A CA 1
ATOM 2014 C C . ASN A 1 249 ? -5.295 -0.276 -18.437 1.00 91.81 249 ASN A C 1
ATOM 2016 O O . ASN A 1 249 ? -4.285 0.302 -18.828 1.00 91.81 249 ASN A O 1
ATOM 2020 N N . PHE A 1 250 ? -5.252 -1.534 -18.001 1.00 94.06 250 PHE A N 1
ATOM 2021 C CA . PHE A 1 250 ? -3.992 -2.281 -17.922 1.00 94.06 250 PHE A CA 1
ATOM 2022 C C . PHE A 1 250 ? -3.319 -2.460 -19.286 1.00 94.06 250 PHE A C 1
ATOM 2024 O O . PHE A 1 250 ? -2.103 -2.605 -19.359 1.00 94.06 250 PHE A O 1
ATOM 2031 N N . SER A 1 251 ? -4.102 -2.414 -20.369 1.00 91.75 251 SER A N 1
ATOM 2032 C CA . SER A 1 251 ? -3.596 -2.562 -21.737 1.00 91.75 251 SER A CA 1
ATOM 2033 C C . SER A 1 251 ? -3.020 -1.271 -22.314 1.00 91.75 251 SER A C 1
ATOM 2035 O O . SER A 1 251 ? -2.534 -1.303 -23.451 1.00 91.75 251 SER A O 1
ATOM 2037 N N . ASP A 1 252 ? -3.104 -0.150 -21.591 1.00 88.00 252 ASP A N 1
ATOM 2038 C CA . ASP A 1 252 ? -2.486 1.088 -22.038 1.00 88.00 252 ASP A CA 1
ATOM 2039 C C . ASP A 1 252 ? -0.958 0.957 -22.072 1.00 88.00 252 ASP A C 1
ATOM 2041 O O . ASP A 1 252 ? -0.355 -0.026 -21.634 1.00 88.00 252 ASP A O 1
ATOM 2045 N N . VAL A 1 253 ? -0.324 1.951 -22.668 1.00 80.88 253 VAL A N 1
ATOM 2046 C CA . VAL A 1 253 ? 1.116 2.007 -22.845 1.00 80.88 253 VAL A CA 1
ATOM 2047 C C . VAL A 1 253 ? 1.640 3.127 -21.974 1.00 80.88 253 VAL A C 1
ATOM 2049 O O . VAL A 1 253 ? 1.187 4.258 -22.118 1.00 80.88 253 VAL A O 1
ATOM 2052 N N . ASN A 1 254 ? 2.605 2.826 -21.114 1.00 80.19 254 ASN A N 1
ATOM 2053 C CA . ASN A 1 254 ? 3.317 3.821 -20.317 1.00 80.19 254 ASN A CA 1
ATOM 2054 C C . ASN A 1 254 ? 4.785 3.920 -20.758 1.00 80.19 254 ASN A C 1
ATOM 2056 O O . ASN A 1 254 ? 5.265 3.023 -21.460 1.00 80.19 254 ASN A O 1
ATOM 2060 N N . PRO A 1 255 ? 5.511 4.987 -20.372 1.00 83.44 255 PRO A N 1
ATOM 2061 C CA . PRO A 1 255 ? 6.949 5.070 -20.598 1.00 83.44 255 PRO A CA 1
ATOM 2062 C C . PRO A 1 255 ? 7.664 3.818 -20.066 1.00 83.44 255 PRO A C 1
ATOM 2064 O O . PRO A 1 255 ? 7.408 3.413 -18.929 1.00 83.44 255 PRO A O 1
ATOM 2067 N N . PRO A 1 256 ? 8.557 3.187 -20.846 1.00 85.50 256 PRO A N 1
ATOM 2068 C CA . PRO A 1 256 ? 9.124 1.897 -20.479 1.00 85.50 256 PRO A CA 1
ATOM 2069 C C . PRO A 1 256 ? 10.338 2.037 -19.543 1.00 85.50 256 PRO A C 1
ATOM 2071 O O . PRO A 1 256 ? 11.437 1.585 -19.841 1.00 85.50 256 PRO A O 1
ATOM 2074 N N . VAL A 1 257 ? 10.131 2.671 -18.391 1.00 91.75 257 VAL A N 1
ATOM 2075 C CA . VAL A 1 257 ? 11.182 3.020 -17.414 1.00 91.75 257 VAL A CA 1
ATOM 2076 C C . VAL A 1 257 ? 11.506 1.896 -16.420 1.00 91.75 257 VAL A C 1
ATOM 2078 O O . VAL A 1 257 ? 12.390 2.035 -15.579 1.00 91.75 257 VAL A O 1
ATOM 2081 N N . HIS A 1 258 ? 10.813 0.757 -16.505 1.00 95.38 258 HIS A N 1
ATOM 2082 C CA . HIS A 1 258 ? 10.956 -0.347 -15.544 1.00 95.38 258 HIS A CA 1
ATOM 2083 C C . HIS A 1 258 ? 12.341 -1.011 -15.596 1.00 95.38 258 HIS A C 1
ATOM 2085 O O . HIS A 1 258 ? 12.907 -1.368 -14.561 1.00 95.38 258 HIS A O 1
ATOM 2091 N N . ALA A 1 259 ? 12.905 -1.151 -16.802 1.00 93.69 259 ALA A N 1
ATOM 2092 C CA . ALA A 1 259 ? 14.239 -1.717 -17.005 1.00 93.69 259 ALA A CA 1
ATOM 2093 C C . ALA A 1 259 ? 15.336 -0.788 -16.467 1.00 93.69 259 ALA A C 1
ATOM 2095 O O . ALA A 1 259 ? 16.255 -1.258 -15.794 1.00 93.69 259 ALA A O 1
ATOM 2096 N N . TRP A 1 260 ? 15.205 0.521 -16.690 1.00 94.44 260 TRP A N 1
ATOM 2097 C CA . TRP A 1 260 ? 16.050 1.537 -16.065 1.00 94.44 260 TRP A CA 1
ATOM 2098 C C . TRP A 1 260 ? 16.011 1.464 -14.535 1.00 94.44 260 TRP A C 1
ATOM 2100 O O . TRP A 1 260 ? 17.056 1.351 -13.896 1.00 94.44 260 TRP A O 1
ATOM 2110 N N . ALA A 1 261 ? 14.818 1.478 -13.939 1.00 96.69 261 ALA A N 1
ATOM 2111 C CA . ALA A 1 261 ? 14.682 1.474 -12.485 1.00 96.69 261 ALA A CA 1
ATOM 2112 C C . ALA A 1 261 ? 15.280 0.204 -11.852 1.00 96.69 261 ALA A C 1
ATOM 2114 O O . ALA A 1 261 ? 15.913 0.267 -10.801 1.00 96.69 261 ALA A O 1
ATOM 2115 N N . THR A 1 262 ? 15.152 -0.936 -12.535 1.00 96.94 262 THR A N 1
ATOM 2116 C CA . THR A 1 262 ? 15.721 -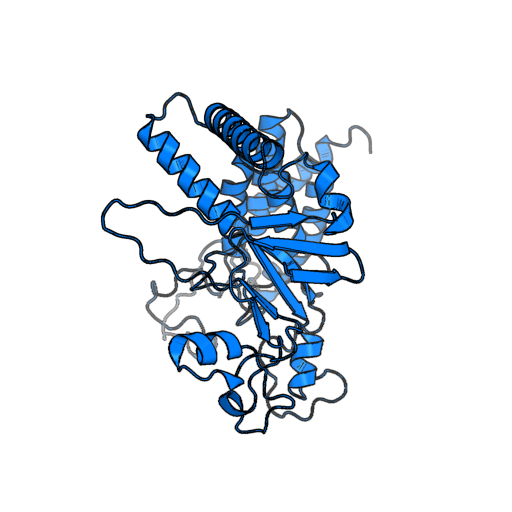2.223 -12.109 1.00 96.94 262 THR A CA 1
ATOM 2117 C C . THR A 1 262 ? 17.253 -2.223 -12.108 1.00 96.94 262 THR A C 1
ATOM 2119 O O . THR A 1 262 ? 17.855 -2.621 -11.109 1.00 96.94 262 THR A O 1
ATOM 2122 N N . ILE A 1 263 ? 17.909 -1.743 -13.173 1.00 94.88 263 ILE A N 1
ATOM 2123 C CA . ILE A 1 263 ? 19.381 -1.673 -13.192 1.00 94.88 263 ILE A CA 1
ATOM 2124 C C . ILE A 1 263 ? 19.898 -0.595 -12.233 1.00 94.88 263 ILE A C 1
ATOM 2126 O O . ILE A 1 263 ? 20.927 -0.781 -11.587 1.00 94.88 263 ILE A O 1
ATOM 2130 N N . PHE A 1 264 ? 19.157 0.507 -12.083 1.00 95.19 264 PHE A N 1
ATOM 2131 C CA . PHE A 1 264 ? 19.476 1.550 -11.117 1.00 95.19 264 PHE A CA 1
ATOM 2132 C C . PHE A 1 264 ? 19.454 1.003 -9.686 1.00 95.19 264 PHE A C 1
ATOM 2134 O O . PHE A 1 264 ? 20.415 1.211 -8.950 1.00 95.19 264 PHE A O 1
ATOM 2141 N N . ALA A 1 265 ? 18.414 0.250 -9.311 1.00 95.75 265 ALA A N 1
ATOM 2142 C CA . ALA A 1 265 ? 18.318 -0.393 -8.002 1.00 95.75 265 ALA A CA 1
ATOM 2143 C C . ALA A 1 265 ? 19.502 -1.331 -7.728 1.00 95.75 265 ALA A C 1
ATOM 2145 O O . ALA A 1 265 ? 20.132 -1.224 -6.677 1.00 95.75 265 ALA A O 1
ATOM 2146 N N . TYR A 1 266 ? 19.861 -2.179 -8.699 1.00 95.12 266 TYR A N 1
ATOM 2147 C CA . TYR A 1 266 ? 21.038 -3.047 -8.600 1.00 95.12 266 TYR A CA 1
ATOM 2148 C C . TYR A 1 266 ? 22.335 -2.244 -8.395 1.00 95.12 266 TYR A C 1
ATOM 2150 O O . TYR A 1 266 ? 23.146 -2.578 -7.533 1.00 95.12 266 TYR A O 1
ATOM 2158 N N . ASN A 1 267 ? 22.538 -1.177 -9.173 1.00 94.19 267 ASN A N 1
ATOM 2159 C CA . ASN A 1 267 ? 23.748 -0.358 -9.098 1.00 94.19 267 ASN A CA 1
ATOM 2160 C C . ASN A 1 267 ? 23.846 0.397 -7.763 1.00 94.19 267 ASN A C 1
ATOM 2162 O O . ASN A 1 267 ? 24.933 0.494 -7.200 1.00 94.19 267 ASN A O 1
ATOM 2166 N N . VAL A 1 268 ? 22.731 0.914 -7.239 1.00 91.75 268 VAL A N 1
ATOM 2167 C CA . VAL A 1 268 ? 22.699 1.555 -5.914 1.00 91.75 268 VAL A CA 1
ATOM 2168 C C . VAL A 1 268 ? 23.049 0.550 -4.822 1.00 91.75 268 VAL A C 1
ATOM 2170 O O . VAL A 1 268 ? 23.859 0.858 -3.954 1.00 91.75 268 VAL A O 1
ATOM 2173 N N . GLU A 1 269 ? 22.504 -0.663 -4.886 1.00 90.75 269 GLU A N 1
ATOM 2174 C CA . GLU A 1 269 ? 22.834 -1.728 -3.938 1.00 90.75 269 GLU A CA 1
ATOM 2175 C C . GLU A 1 269 ? 24.327 -2.101 -3.990 1.00 90.75 269 GLU A C 1
ATOM 2177 O O . GLU A 1 269 ? 24.986 -2.179 -2.953 1.00 90.75 269 GLU A O 1
ATOM 2182 N N . GLU A 1 270 ? 24.894 -2.220 -5.197 1.00 92.44 270 GLU A N 1
ATOM 2183 C CA . GLU A 1 270 ? 26.331 -2.437 -5.412 1.00 92.44 270 GLU A CA 1
ATOM 2184 C C . GLU A 1 270 ? 27.179 -1.301 -4.817 1.00 92.44 270 GLU A C 1
ATOM 2186 O O . GLU A 1 270 ? 28.210 -1.563 -4.199 1.00 92.44 270 GLU A O 1
ATOM 2191 N N . MET A 1 271 ? 26.740 -0.045 -4.942 1.00 90.25 271 MET A N 1
ATOM 2192 C CA . MET A 1 271 ? 27.426 1.108 -4.350 1.00 90.25 271 MET A CA 1
ATOM 2193 C C . MET A 1 271 ? 27.350 1.127 -2.818 1.00 90.25 271 MET A C 1
ATOM 2195 O O . MET A 1 271 ? 28.324 1.511 -2.172 1.00 90.25 271 MET A O 1
ATOM 2199 N N . LEU A 1 272 ? 26.212 0.736 -2.236 1.00 85.31 272 LEU A N 1
ATOM 2200 C CA . LEU A 1 272 ? 25.984 0.781 -0.789 1.00 85.31 272 LEU A CA 1
ATOM 2201 C C . LEU A 1 272 ? 26.650 -0.383 -0.048 1.00 85.31 272 LEU A C 1
ATOM 2203 O O . LEU A 1 272 ? 27.218 -0.181 1.024 1.00 85.31 272 LEU A O 1
ATOM 2207 N N . TYR A 1 273 ? 26.597 -1.592 -0.610 1.00 89.12 273 TYR A N 1
ATOM 2208 C CA . TYR A 1 273 ? 27.055 -2.814 0.061 1.00 89.12 273 TYR A CA 1
ATOM 2209 C C . TYR A 1 273 ? 28.296 -3.446 -0.580 1.00 89.12 273 TYR A C 1
ATOM 2211 O O . TYR A 1 273 ? 28.795 -4.458 -0.089 1.00 89.12 273 TYR A O 1
ATOM 2219 N N . GLY A 1 274 ? 28.803 -2.881 -1.680 1.00 90.88 274 GLY A N 1
ATOM 2220 C CA . GLY A 1 274 ? 29.938 -3.418 -2.438 1.00 90.88 274 GLY A CA 1
ATOM 2221 C C . GLY A 1 274 ? 29.594 -4.615 -3.333 1.00 90.88 274 GLY A C 1
ATOM 2222 O O . GLY A 1 274 ? 30.463 -5.107 -4.052 1.00 90.88 274 GLY A O 1
ATOM 2223 N N . GLN A 1 275 ? 28.346 -5.088 -3.303 1.00 91.69 275 GLN A N 1
ATOM 2224 C CA . GLN A 1 275 ? 27.828 -6.180 -4.125 1.00 91.69 275 GLN A CA 1
ATOM 2225 C C . GLN A 1 275 ? 26.349 -5.932 -4.441 1.00 91.69 275 GLN A C 1
ATOM 2227 O O . GLN A 1 275 ? 25.597 -5.517 -3.562 1.00 91.69 275 GLN A O 1
ATOM 2232 N N . GLY A 1 276 ? 25.937 -6.168 -5.687 1.00 90.56 276 GLY A N 1
ATOM 2233 C CA . GLY A 1 276 ? 24.532 -6.062 -6.092 1.00 90.56 276 GLY A CA 1
ATOM 2234 C C . GLY A 1 276 ? 23.802 -7.406 -6.027 1.00 90.56 276 GLY A C 1
ATOM 2235 O O . GLY A 1 276 ? 24.424 -8.470 -6.112 1.00 90.56 276 GLY A O 1
ATOM 2236 N N . ASP A 1 277 ? 22.474 -7.371 -5.928 1.00 94.06 277 ASP A N 1
ATOM 2237 C CA . ASP A 1 277 ? 21.633 -8.570 -5.943 1.00 94.06 277 ASP A CA 1
ATOM 2238 C C . ASP A 1 277 ? 21.494 -9.152 -7.359 1.00 94.06 277 ASP A C 1
ATOM 2240 O O . ASP A 1 277 ? 20.665 -8.755 -8.185 1.00 94.06 277 ASP A O 1
ATOM 2244 N N . VAL A 1 278 ? 22.362 -10.117 -7.654 1.00 94.19 278 VAL A N 1
ATOM 2245 C CA . VAL A 1 278 ? 22.426 -10.785 -8.957 1.00 94.19 278 VAL A CA 1
ATOM 2246 C C . VAL A 1 278 ? 21.194 -11.654 -9.222 1.00 94.19 278 VAL A C 1
ATOM 2248 O O . VAL A 1 278 ? 20.804 -11.802 -10.382 1.00 94.19 278 VAL A O 1
ATOM 2251 N N . GLU A 1 279 ? 20.580 -12.246 -8.195 1.00 94.50 279 GLU A N 1
ATOM 2252 C CA . GLU A 1 279 ? 19.409 -13.111 -8.383 1.00 94.50 279 GLU A CA 1
ATOM 2253 C C . GLU A 1 279 ? 18.168 -12.282 -8.722 1.00 94.50 279 GLU A C 1
ATOM 2255 O O . GLU A 1 279 ? 17.466 -12.611 -9.683 1.00 94.50 279 GLU A O 1
ATOM 2260 N N . PHE A 1 280 ? 17.979 -11.146 -8.043 1.00 95.25 280 PHE A N 1
ATOM 2261 C CA . PHE A 1 280 ? 17.005 -10.129 -8.442 1.00 95.25 280 PHE A CA 1
ATOM 2262 C C . PHE A 1 280 ? 17.215 -9.701 -9.900 1.00 95.25 280 PHE A C 1
ATOM 2264 O O . PHE A 1 280 ? 16.285 -9.761 -10.709 1.00 95.25 280 PHE A O 1
ATOM 2271 N N . LEU A 1 281 ? 18.451 -9.342 -10.270 1.00 95.38 281 LEU A N 1
ATOM 2272 C CA . LEU A 1 281 ? 18.756 -8.867 -11.620 1.00 95.38 281 LEU A CA 1
ATOM 2273 C C . LEU A 1 281 ? 18.483 -9.936 -12.689 1.00 95.38 281 LEU A C 1
ATOM 2275 O O . LEU A 1 281 ? 17.949 -9.622 -13.753 1.00 95.38 281 LEU A O 1
ATOM 2279 N N . LYS A 1 282 ? 18.816 -11.207 -12.422 1.00 93.44 282 LYS A N 1
ATOM 2280 C CA . LYS A 1 282 ? 18.533 -12.333 -13.328 1.00 93.44 282 LYS A CA 1
ATOM 2281 C C . LYS A 1 282 ? 17.036 -12.545 -13.521 1.00 93.44 282 LYS A C 1
ATOM 2283 O O . LYS A 1 282 ? 16.604 -12.697 -14.665 1.00 93.44 282 LYS A O 1
ATOM 2288 N N . HIS A 1 283 ? 16.266 -12.573 -12.432 1.00 94.75 283 HIS A N 1
ATOM 2289 C CA . HIS A 1 283 ? 14.820 -12.767 -12.504 1.00 94.75 283 HIS A CA 1
ATOM 2290 C C . HIS A 1 283 ? 14.162 -11.628 -13.290 1.00 94.75 283 HIS A C 1
ATOM 2292 O O . HIS A 1 283 ? 13.473 -11.874 -14.285 1.00 94.75 283 HIS A O 1
ATOM 2298 N N . ALA A 1 284 ? 14.466 -10.383 -12.916 1.00 96.12 284 ALA A N 1
ATOM 2299 C CA . ALA A 1 284 ? 13.920 -9.214 -13.583 1.00 96.12 284 ALA A CA 1
ATOM 2300 C C . ALA A 1 284 ? 14.314 -9.180 -15.067 1.00 96.12 284 ALA A C 1
ATOM 2302 O O . ALA A 1 284 ? 13.454 -8.973 -15.918 1.00 96.12 284 ALA A O 1
ATOM 2303 N N . PHE A 1 285 ? 15.572 -9.482 -15.413 1.00 94.12 285 PHE A N 1
ATOM 2304 C CA . PHE A 1 285 ? 16.031 -9.522 -16.805 1.00 94.12 285 PHE A CA 1
ATOM 2305 C C . PHE A 1 285 ? 15.259 -10.524 -17.669 1.00 94.12 285 PHE A C 1
ATOM 2307 O O . PHE A 1 285 ? 14.876 -10.200 -18.793 1.00 94.12 285 PHE A O 1
ATOM 2314 N N . GLN A 1 286 ? 15.003 -11.734 -17.162 1.00 93.31 286 GLN A N 1
ATOM 2315 C CA . GLN A 1 286 ? 14.247 -12.750 -17.901 1.00 93.31 286 GLN A CA 1
ATOM 2316 C C . GLN A 1 286 ? 12.824 -12.275 -18.222 1.00 93.31 286 GLN A C 1
ATOM 2318 O O . GLN A 1 286 ? 12.359 -12.431 -19.352 1.00 93.31 286 GLN A O 1
ATOM 2323 N N . LYS A 1 287 ? 12.143 -11.662 -17.248 1.00 95.31 287 LYS A N 1
ATOM 2324 C CA . LYS A 1 287 ? 10.780 -11.138 -17.418 1.00 95.31 287 LYS A CA 1
ATOM 2325 C C . LYS A 1 287 ? 10.756 -9.887 -18.295 1.00 95.31 287 LYS A C 1
ATOM 2327 O O . LYS A 1 287 ? 9.924 -9.774 -19.193 1.00 95.31 287 LYS A O 1
ATOM 2332 N N . LEU A 1 288 ? 11.710 -8.982 -18.101 1.00 94.75 288 LEU A N 1
ATOM 2333 C CA . LEU A 1 288 ? 11.862 -7.780 -18.912 1.00 94.75 288 LEU A CA 1
ATOM 2334 C C . LEU A 1 288 ? 12.189 -8.120 -20.371 1.00 94.75 288 LEU A C 1
ATOM 2336 O O . LEU A 1 288 ? 11.739 -7.414 -21.260 1.00 94.75 288 LEU A O 1
ATOM 2340 N N . LEU A 1 289 ? 12.874 -9.230 -20.668 1.00 91.69 289 LEU A N 1
ATOM 2341 C CA . LEU A 1 289 ? 13.082 -9.669 -22.053 1.00 91.69 289 LEU A CA 1
ATOM 2342 C C . LEU A 1 289 ? 11.761 -10.028 -22.764 1.00 91.69 289 LEU A C 1
ATOM 2344 O O . LEU A 1 289 ? 11.609 -9.762 -23.962 1.00 91.69 289 LEU A O 1
ATOM 2348 N N . LEU A 1 290 ? 10.783 -10.583 -22.037 1.00 91.50 290 LEU A N 1
ATOM 2349 C CA . LEU A 1 290 ? 9.426 -10.791 -22.560 1.00 91.50 290 LEU A CA 1
ATOM 2350 C C . LEU A 1 290 ? 8.749 -9.445 -22.842 1.00 91.50 290 LEU A C 1
ATOM 2352 O O . LEU A 1 290 ? 8.160 -9.264 -23.908 1.00 91.50 290 LEU A O 1
ATOM 2356 N N . ASN A 1 291 ? 8.893 -8.482 -21.927 1.00 91.62 291 ASN A N 1
ATOM 2357 C CA . ASN A 1 291 ? 8.372 -7.128 -22.107 1.00 91.62 291 ASN A CA 1
ATOM 2358 C C . ASN A 1 291 ? 9.011 -6.396 -23.291 1.00 91.62 291 ASN A C 1
ATOM 2360 O O . ASN A 1 291 ? 8.307 -5.815 -24.115 1.00 91.62 291 ASN A O 1
ATOM 2364 N N . PHE A 1 292 ? 10.326 -6.495 -23.442 1.00 87.44 292 PHE A N 1
ATOM 2365 C CA . PHE A 1 292 ? 11.058 -5.976 -24.589 1.00 87.44 292 PHE A CA 1
ATOM 2366 C C . PHE A 1 292 ? 10.543 -6.571 -25.903 1.00 87.44 292 PHE A C 1
ATOM 2368 O O . PHE A 1 292 ? 10.257 -5.846 -26.854 1.00 87.44 292 PHE A O 1
ATOM 2375 N N . THR A 1 293 ? 10.348 -7.891 -25.941 1.00 85.69 293 THR A N 1
ATOM 2376 C CA . THR A 1 293 ? 9.814 -8.586 -27.120 1.00 85.69 293 THR A CA 1
ATOM 2377 C C . THR A 1 293 ? 8.402 -8.103 -27.468 1.00 85.69 293 THR A C 1
ATOM 2379 O O . THR A 1 293 ? 8.074 -7.931 -28.644 1.00 85.69 293 THR A O 1
ATOM 2382 N N . TRP A 1 294 ? 7.565 -7.833 -26.463 1.00 86.50 294 TRP A N 1
ATOM 2383 C CA . TRP A 1 294 ? 6.249 -7.224 -26.662 1.00 86.50 294 TRP A CA 1
ATOM 2384 C C . TRP A 1 294 ? 6.348 -5.821 -27.280 1.00 86.50 294 TRP A C 1
ATOM 2386 O O . TRP A 1 294 ? 5.642 -5.529 -28.251 1.00 86.50 294 TRP A O 1
ATOM 2396 N N . TRP A 1 295 ? 7.254 -4.979 -26.772 1.00 81.44 295 TRP A N 1
ATOM 2397 C CA . TRP A 1 295 ? 7.500 -3.631 -27.293 1.00 81.44 295 TRP A CA 1
ATOM 2398 C C . TRP A 1 295 ? 7.955 -3.652 -28.753 1.00 81.44 295 TRP A C 1
ATOM 2400 O O . TRP A 1 295 ? 7.342 -2.987 -29.589 1.00 81.44 295 TRP A O 1
ATOM 2410 N N . VAL A 1 296 ? 8.962 -4.463 -29.090 1.00 78.19 296 VAL A N 1
ATOM 2411 C CA . VAL A 1 296 ? 9.469 -4.583 -30.469 1.00 78.19 296 VAL A CA 1
ATOM 2412 C C . VAL A 1 296 ? 8.352 -5.001 -31.423 1.00 78.19 296 VAL A C 1
ATOM 2414 O O . VAL A 1 296 ? 8.109 -4.332 -32.423 1.00 78.19 296 VAL A O 1
ATOM 2417 N N . ASN A 1 297 ? 7.591 -6.040 -31.082 1.00 72.94 297 ASN A N 1
ATOM 2418 C CA . ASN A 1 297 ? 6.573 -6.574 -31.987 1.00 72.94 297 ASN A CA 1
ATOM 2419 C C . ASN A 1 297 ? 5.350 -5.661 -32.158 1.00 72.94 297 ASN A C 1
ATOM 2421 O O . ASN A 1 297 ? 4.729 -5.652 -33.221 1.00 72.94 297 ASN A O 1
ATOM 2425 N N . ARG A 1 298 ? 4.950 -4.930 -31.112 1.00 70.44 298 ARG A N 1
ATOM 2426 C CA . ARG A 1 298 ? 3.672 -4.197 -31.101 1.00 70.44 298 ARG A CA 1
ATOM 2427 C C . ARG A 1 298 ? 3.827 -2.697 -31.311 1.00 70.44 298 ARG A C 1
ATOM 2429 O O . ARG A 1 298 ? 2.856 -2.039 -31.691 1.00 70.44 298 ARG A O 1
ATOM 2436 N N . LYS A 1 299 ? 5.014 -2.158 -31.040 1.00 66.38 299 LYS A N 1
ATOM 2437 C CA . LYS A 1 299 ? 5.287 -0.720 -31.051 1.00 66.38 299 LYS A CA 1
ATOM 2438 C C . LYS A 1 299 ? 6.418 -0.330 -31.985 1.00 66.38 299 LYS A C 1
ATOM 2440 O O . LYS A 1 299 ? 6.428 0.817 -32.399 1.00 66.38 299 LYS A O 1
ATOM 2445 N N . ASP A 1 300 ? 7.248 -1.263 -32.438 1.00 61.62 300 ASP A N 1
ATOM 2446 C CA . ASP A 1 300 ? 8.146 -1.040 -33.573 1.00 61.62 300 ASP A CA 1
ATOM 2447 C C . ASP A 1 300 ? 7.868 -2.024 -34.727 1.00 61.62 300 ASP A C 1
ATOM 2449 O O . ASP A 1 300 ? 8.721 -2.824 -35.113 1.00 61.62 300 ASP A O 1
ATOM 2453 N N . PRO A 1 301 ? 6.676 -1.964 -35.354 1.00 61.91 301 PRO A N 1
ATOM 2454 C CA . PRO A 1 301 ? 6.328 -2.878 -36.445 1.00 61.91 301 PRO A CA 1
ATOM 2455 C C . PRO A 1 301 ? 7.218 -2.710 -37.689 1.00 61.91 301 PRO A C 1
ATOM 2457 O O . PRO A 1 301 ? 7.138 -3.507 -38.620 1.00 61.91 301 PRO A O 1
ATOM 2460 N N . SER A 1 302 ? 8.030 -1.651 -37.741 1.00 63.59 302 SER A N 1
ATOM 2461 C CA . SER A 1 302 ? 8.928 -1.342 -38.854 1.00 63.59 302 SER A CA 1
ATOM 2462 C C . SER A 1 302 ? 10.398 -1.673 -38.598 1.00 63.59 302 SER A C 1
ATOM 2464 O O . SER A 1 302 ? 11.207 -1.429 -39.492 1.00 63.59 302 SER A O 1
ATOM 2466 N N . GLY A 1 303 ? 10.750 -2.182 -37.412 1.00 61.31 303 GLY A N 1
ATOM 2467 C CA . GLY A 1 303 ? 12.131 -2.521 -37.052 1.00 61.31 303 GLY A CA 1
ATOM 2468 C C . GLY A 1 303 ? 13.085 -1.324 -37.079 1.00 61.31 303 GLY A C 1
ATOM 2469 O O . GLY A 1 303 ? 14.258 -1.478 -37.415 1.00 61.31 303 GLY A O 1
ATOM 2470 N N . ARG A 1 304 ? 12.582 -0.114 -36.805 1.00 56.91 304 ARG A N 1
ATOM 2471 C CA . ARG A 1 304 ? 13.379 1.123 -36.797 1.00 56.91 304 ARG A CA 1
ATOM 2472 C C . ARG A 1 304 ? 14.005 1.416 -35.435 1.00 56.91 304 ARG A C 1
ATOM 2474 O O . ARG A 1 304 ? 14.685 2.429 -35.303 1.00 56.91 304 ARG A O 1
ATOM 2481 N N . ASN A 1 305 ? 13.775 0.552 -34.448 1.00 57.44 305 ASN A N 1
ATOM 2482 C CA . ASN A 1 305 ? 14.043 0.774 -33.031 1.00 57.44 305 ASN A CA 1
ATOM 2483 C C . ASN A 1 305 ? 13.416 2.076 -32.535 1.00 57.44 305 ASN A C 1
ATOM 2485 O O . ASN A 1 305 ? 14.011 2.789 -31.731 1.00 57.44 305 ASN A O 1
ATOM 2489 N N . VAL A 1 306 ? 12.224 2.384 -33.055 1.00 55.03 306 VAL A N 1
ATOM 2490 C CA . VAL A 1 306 ? 11.401 3.456 -32.522 1.00 55.03 306 VAL A CA 1
ATOM 2491 C C . VAL A 1 306 ? 10.017 2.951 -32.184 1.00 55.03 306 VAL A C 1
ATOM 2493 O O . VAL A 1 306 ? 9.279 2.497 -33.060 1.00 55.03 306 VAL A O 1
ATOM 2496 N N . PHE A 1 307 ? 9.653 3.114 -30.917 1.00 60.28 307 PHE A N 1
ATOM 2497 C CA . PHE A 1 307 ? 8.368 2.691 -30.403 1.00 60.28 307 PHE A CA 1
ATOM 2498 C C . PHE A 1 307 ? 7.292 3.759 -30.661 1.00 60.28 307 PHE A C 1
ATOM 2500 O O . PHE A 1 307 ? 7.332 4.885 -30.168 1.00 60.28 307 PHE A O 1
ATOM 2507 N N . GLU A 1 308 ? 6.298 3.409 -31.477 1.00 52.06 308 GLU A N 1
ATOM 2508 C CA . GLU A 1 308 ? 5.208 4.283 -31.897 1.00 52.06 308 GLU A CA 1
ATOM 2509 C C . GLU A 1 308 ? 3.967 4.126 -30.992 1.00 52.06 308 GLU A C 1
ATOM 2511 O O . GLU A 1 308 ? 3.327 3.074 -30.919 1.00 52.06 308 GLU A O 1
ATOM 2516 N N . GLY A 1 309 ? 3.543 5.240 -30.386 1.00 52.84 309 GLY A N 1
ATOM 2517 C CA . GLY A 1 309 ? 2.219 5.420 -29.786 1.00 52.84 309 GLY A CA 1
ATOM 2518 C C . GLY A 1 309 ? 2.046 4.890 -28.358 1.00 52.84 309 GLY A C 1
ATOM 2519 O O . GLY A 1 309 ? 2.397 3.760 -28.044 1.00 52.84 309 GLY A O 1
ATOM 2520 N N . GLY A 1 310 ? 1.377 5.679 -27.521 1.00 55.16 310 GLY A N 1
ATOM 2521 C CA . GLY A 1 310 ? 1.094 5.356 -26.125 1.00 55.16 310 GLY A CA 1
ATOM 2522 C C . GLY A 1 310 ? 0.855 6.616 -25.303 1.00 55.16 310 GLY A C 1
ATOM 2523 O O . GLY A 1 310 ? 0.993 7.726 -25.832 1.00 55.16 310 GLY A O 1
ATOM 2524 N N . PHE A 1 311 ? 0.496 6.438 -24.036 1.00 53.59 311 PHE A N 1
ATOM 2525 C CA . PHE A 1 311 ? 0.422 7.510 -23.058 1.00 53.59 311 PHE A CA 1
ATOM 2526 C C . PHE A 1 311 ? 1.814 7.739 -22.450 1.00 53.59 311 PHE A C 1
ATOM 2528 O O . PHE A 1 311 ? 2.445 6.820 -21.940 1.00 53.59 311 PHE A O 1
ATOM 2535 N N . LEU A 1 312 ? 2.330 8.968 -22.546 1.00 59.53 312 LEU A N 1
ATOM 2536 C CA . LEU A 1 312 ? 3.672 9.314 -22.053 1.00 59.53 312 LEU A CA 1
ATOM 2537 C C . LEU A 1 312 ? 3.674 9.859 -20.619 1.00 59.53 312 LEU A C 1
ATOM 2539 O O . LEU A 1 312 ? 4.686 10.413 -20.203 1.00 59.53 312 LEU A O 1
ATOM 2543 N N . GLY A 1 313 ? 2.551 9.786 -19.895 1.00 58.19 313 GLY A N 1
ATOM 2544 C CA . GLY A 1 313 ? 2.454 10.427 -18.579 1.00 58.19 313 GLY A CA 1
ATOM 2545 C C . GLY A 1 313 ? 2.336 11.955 -18.630 1.00 58.19 313 GLY A C 1
ATOM 2546 O O . GLY A 1 313 ? 2.455 12.624 -17.614 1.00 58.19 313 GLY A O 1
ATOM 2547 N N . LEU A 1 314 ? 2.153 12.527 -19.827 1.00 66.25 314 LEU A N 1
ATOM 2548 C CA . LEU A 1 314 ? 2.109 13.970 -20.088 1.00 66.25 314 LEU A CA 1
ATOM 2549 C C . LEU A 1 314 ? 0.782 14.320 -20.770 1.00 66.25 314 LEU A C 1
ATOM 2551 O O . LEU A 1 314 ? 0.739 14.568 -21.983 1.00 66.25 314 LEU A O 1
ATOM 2555 N N . ASP A 1 315 ? -0.296 14.266 -19.985 1.00 58.44 315 ASP A N 1
ATOM 2556 C CA . ASP A 1 315 ? -1.699 14.298 -20.430 1.00 58.44 315 ASP A CA 1
ATOM 2557 C C . ASP A 1 315 ? -2.047 15.470 -21.349 1.00 58.44 315 ASP A C 1
ATOM 2559 O O . ASP A 1 315 ? -2.685 15.294 -22.386 1.00 58.44 315 ASP A O 1
ATOM 2563 N N . ASN A 1 316 ? -1.600 16.674 -21.002 1.00 64.19 316 ASN A N 1
ATOM 2564 C CA . ASN A 1 316 ? -2.031 17.920 -21.638 1.00 64.19 316 ASN A CA 1
ATOM 2565 C C . ASN A 1 316 ? -0.984 18.545 -22.573 1.00 64.19 316 ASN A C 1
ATOM 2567 O O . ASN A 1 316 ? -1.197 19.635 -23.105 1.00 64.19 316 ASN A O 1
ATOM 2571 N N . ILE A 1 317 ? 0.139 17.867 -22.812 1.00 56.59 317 ILE A N 1
ATOM 2572 C CA . ILE A 1 317 ? 1.186 18.355 -23.714 1.00 56.59 317 ILE A CA 1
ATOM 2573 C C . ILE A 1 317 ? 0.992 17.688 -25.074 1.00 56.59 317 ILE A C 1
ATOM 2575 O O . ILE A 1 317 ? 1.644 16.688 -25.365 1.00 56.59 317 ILE A O 1
ATOM 2579 N N . GLY A 1 318 ? 0.101 18.208 -25.925 1.00 56.34 318 GLY A N 1
ATOM 2580 C CA . GLY A 1 318 ? -0.132 17.662 -27.268 1.00 56.34 318 GLY A CA 1
ATOM 2581 C C . GLY A 1 318 ? -1.080 18.490 -28.142 1.00 56.34 318 GLY A C 1
ATOM 2582 O O . GLY A 1 318 ? -1.912 19.233 -27.643 1.00 56.34 318 GLY A O 1
ATOM 2583 N N . VAL A 1 319 ? -0.953 18.348 -29.468 1.00 52.66 319 VAL A N 1
ATOM 2584 C CA . VAL A 1 319 ? -1.790 19.049 -30.473 1.00 52.66 319 VAL A CA 1
ATOM 2585 C C . VAL A 1 319 ? -3.030 18.218 -30.873 1.00 52.66 319 VAL A C 1
ATOM 2587 O O . VAL A 1 319 ? -3.840 18.652 -31.683 1.00 52.66 319 VAL A O 1
ATOM 2590 N N . PHE A 1 320 ? -3.180 16.997 -30.346 1.00 56.31 320 PHE A N 1
ATOM 2591 C CA . PHE A 1 320 ? -4.287 16.078 -30.643 1.00 56.31 320 PHE A CA 1
ATOM 2592 C C . PHE A 1 320 ? -4.451 15.022 -29.541 1.00 56.31 320 PHE A C 1
ATOM 2594 O O . PHE A 1 320 ? -3.496 14.718 -28.823 1.00 56.31 320 PHE A O 1
ATOM 2601 N N . ASP A 1 321 ? -5.651 14.439 -29.462 1.00 55.88 321 ASP A N 1
ATOM 2602 C CA . ASP A 1 321 ? -6.011 13.355 -28.542 1.00 55.88 321 ASP A CA 1
ATOM 2603 C C . ASP A 1 321 ? -5.231 12.065 -28.865 1.00 55.88 321 ASP A C 1
ATOM 2605 O O . ASP A 1 321 ? -5.316 11.495 -29.960 1.00 55.88 321 ASP A O 1
ATOM 2609 N N . ARG A 1 322 ? -4.427 11.616 -27.896 1.00 59.22 322 ARG A N 1
ATOM 2610 C CA . ARG A 1 322 ? -3.518 10.466 -28.008 1.00 59.22 322 ARG A CA 1
ATOM 2611 C C . ARG A 1 322 ? -4.175 9.138 -27.655 1.00 59.22 322 ARG A C 1
ATOM 2613 O O . ARG A 1 322 ? -3.581 8.098 -27.945 1.00 59.22 322 ARG A O 1
ATOM 2620 N N . SER A 1 323 ? -5.377 9.164 -27.097 1.00 53.28 323 SER A N 1
ATOM 2621 C CA . SER A 1 323 ? -6.165 7.979 -26.754 1.00 53.28 323 SER A CA 1
ATOM 2622 C C . SER A 1 323 ? -7.010 7.497 -27.941 1.00 53.28 323 SER A C 1
ATOM 2624 O O . SER A 1 323 ? -7.472 6.358 -27.964 1.00 53.28 323 SER A O 1
ATOM 2626 N N . ALA A 1 324 ? -7.146 8.317 -28.990 1.00 54.06 324 ALA A N 1
ATOM 2627 C CA . ALA A 1 324 ? -7.891 7.973 -30.196 1.00 54.06 324 ALA A CA 1
ATOM 2628 C C . ALA A 1 324 ? -7.174 6.923 -31.087 1.00 54.06 324 ALA A C 1
ATOM 2630 O O . ALA A 1 324 ? -5.935 6.916 -31.179 1.00 54.06 324 ALA A O 1
ATOM 2631 N N . PRO A 1 325 ? -7.922 6.061 -31.813 1.00 50.03 325 PRO A N 1
ATOM 2632 C CA . PRO A 1 325 ? -7.373 5.103 -32.776 1.00 50.03 325 PRO A CA 1
ATOM 2633 C C . PRO A 1 325 ? -6.476 5.758 -33.835 1.00 50.03 325 PRO A C 1
ATOM 2635 O O . PRO A 1 325 ? -6.706 6.892 -34.254 1.00 50.03 325 PRO A O 1
ATOM 2638 N N . ALA A 1 326 ? -5.488 5.013 -34.344 1.00 47.66 326 ALA A N 1
ATOM 2639 C CA . ALA A 1 326 ? -4.507 5.503 -35.322 1.00 47.66 326 ALA A CA 1
ATOM 2640 C C . ALA A 1 326 ? -5.126 6.116 -36.599 1.00 47.66 326 ALA A C 1
ATOM 2642 O O . ALA A 1 326 ? -4.501 6.965 -37.234 1.00 47.66 326 ALA A O 1
ATOM 2643 N N . ALA A 1 327 ? -6.358 5.731 -36.956 1.00 46.19 327 ALA A N 1
ATOM 2644 C CA . ALA A 1 327 ? -7.097 6.295 -38.086 1.00 46.19 327 ALA A CA 1
ATOM 2645 C C . ALA A 1 327 ? -7.369 7.806 -37.942 1.00 46.19 327 ALA A C 1
ATOM 2647 O O . ALA A 1 327 ? -7.375 8.514 -38.945 1.00 46.19 327 ALA A O 1
ATOM 2648 N N . HIS A 1 328 ? -7.502 8.315 -36.713 1.00 40.97 328 HIS A N 1
ATOM 2649 C CA . HIS A 1 328 ? -7.712 9.740 -36.435 1.00 40.97 328 HIS A CA 1
ATOM 2650 C C . HIS A 1 328 ? -6.404 10.535 -36.263 1.00 40.97 328 HIS A C 1
ATOM 2652 O O . HIS A 1 328 ? -6.443 11.749 -36.100 1.00 40.97 328 HIS A O 1
ATOM 2658 N N . ARG A 1 329 ? -5.233 9.882 -36.340 1.00 43.28 329 ARG A N 1
ATOM 2659 C CA . ARG A 1 329 ? -3.909 10.509 -36.144 1.00 43.28 329 ARG A CA 1
ATOM 2660 C C . ARG A 1 329 ? -3.207 10.918 -37.449 1.00 43.28 329 ARG A C 1
ATOM 2662 O O . ARG A 1 329 ? -1.990 11.098 -37.452 1.00 43.28 329 ARG A O 1
ATOM 2669 N N . ARG A 1 330 ? -3.921 11.022 -38.579 1.00 34.00 330 ARG A N 1
ATOM 2670 C CA . ARG A 1 330 ? -3.330 11.402 -39.879 1.00 34.00 330 ARG A CA 1
ATOM 2671 C C . ARG A 1 330 ? -3.652 12.849 -40.250 1.00 34.00 330 ARG A C 1
ATOM 2673 O O . ARG A 1 330 ? -4.803 13.175 -40.512 1.00 34.00 330 ARG A O 1
ATOM 2680 N N . LEU A 1 331 ? -2.613 13.677 -40.369 1.00 34.41 331 LEU A N 1
ATOM 2681 C CA . LEU A 1 331 ? -2.638 14.872 -41.216 1.00 34.41 331 LEU A CA 1
ATOM 2682 C C . LEU A 1 331 ? -2.251 14.485 -42.658 1.00 34.41 331 LEU A C 1
ATOM 2684 O O . LEU A 1 331 ? -1.462 13.552 -42.849 1.00 34.41 331 LEU A O 1
ATOM 2688 N N . PRO A 1 332 ? -2.759 15.196 -43.679 1.00 30.14 332 PRO A N 1
ATOM 2689 C CA . PRO A 1 332 ? -2.237 15.113 -45.035 1.00 30.14 332 PRO A CA 1
ATOM 2690 C C . PRO A 1 332 ? -0.856 15.781 -45.057 1.00 30.14 332 PRO A C 1
ATOM 2692 O O . PRO A 1 332 ? -0.736 16.992 -45.196 1.00 30.14 332 PRO A O 1
ATOM 2695 N N . GLY A 1 333 ? 0.199 15.000 -44.838 1.00 33.16 333 GLY A N 1
ATOM 2696 C CA . GLY A 1 333 ? 1.568 15.512 -44.828 1.00 33.16 333 GLY A CA 1
ATOM 2697 C C . GLY A 1 333 ? 2.475 14.684 -43.930 1.00 33.16 333 GLY A C 1
ATOM 2698 O O . GLY A 1 333 ? 2.163 14.392 -42.781 1.00 33.16 333 GLY A O 1
ATOM 2699 N N . THR A 1 334 ? 3.593 14.259 -44.494 1.00 35.50 334 THR A N 1
ATOM 2700 C CA . THR A 1 334 ? 4.592 13.342 -43.948 1.00 35.50 334 THR A CA 1
ATOM 2701 C C . THR A 1 334 ? 5.190 13.812 -42.617 1.00 35.50 334 THR A C 1
ATOM 2703 O O . THR A 1 334 ? 6.007 14.726 -42.588 1.00 35.50 334 THR A O 1
ATOM 2706 N N . GLY A 1 335 ? 4.841 13.143 -41.518 1.00 32.78 335 GLY A N 1
ATOM 2707 C CA . GLY A 1 335 ? 5.512 13.320 -40.229 1.00 32.78 335 GLY A CA 1
ATOM 2708 C C . GLY A 1 335 ? 5.044 12.306 -39.188 1.00 32.78 335 GLY A C 1
ATOM 2709 O O . GLY A 1 335 ? 4.169 12.609 -38.381 1.00 32.78 335 GLY A O 1
ATOM 2710 N N . ARG A 1 336 ? 5.609 11.090 -39.203 1.00 36.94 336 ARG A N 1
ATOM 2711 C CA . ARG A 1 336 ? 5.517 10.161 -38.059 1.00 36.94 336 ARG A CA 1
ATOM 2712 C C . ARG A 1 336 ? 6.567 10.578 -37.030 1.00 36.94 336 ARG A C 1
ATOM 2714 O O . ARG A 1 336 ? 7.673 10.936 -37.422 1.00 36.94 336 ARG A O 1
ATOM 2721 N N . ARG A 1 337 ? 6.209 10.597 -35.743 1.00 47.91 337 ARG A N 1
ATOM 2722 C CA . ARG A 1 337 ? 7.088 11.074 -34.664 1.00 47.91 337 ARG A CA 1
ATOM 2723 C C . ARG A 1 337 ? 7.524 9.950 -33.729 1.00 47.91 337 ARG A C 1
ATOM 2725 O O . ARG A 1 337 ? 6.736 9.070 -33.403 1.00 47.91 337 ARG A O 1
ATOM 2732 N N . HIS A 1 338 ? 8.780 10.087 -33.320 1.00 43.56 338 HIS A N 1
ATOM 2733 C CA . HIS A 1 338 ? 9.616 9.247 -32.474 1.00 43.56 338 HIS A CA 1
ATOM 2734 C C . HIS A 1 338 ? 9.768 9.953 -31.113 1.00 43.56 338 HIS A C 1
ATOM 2736 O O . HIS A 1 338 ? 10.178 11.116 -31.087 1.00 43.56 338 HIS A O 1
ATOM 2742 N N . CYS A 1 339 ? 9.375 9.331 -30.000 1.00 39.59 339 CYS A N 1
ATOM 2743 C CA . CYS A 1 339 ? 9.532 9.902 -28.657 1.00 39.59 339 CYS A CA 1
ATOM 2744 C C . CYS A 1 339 ? 9.827 8.772 -27.662 1.00 39.59 339 CYS A C 1
ATOM 2746 O O . CYS A 1 339 ? 8.962 7.930 -27.456 1.00 39.59 339 CYS A O 1
ATOM 2748 N N . LEU A 1 340 ? 11.006 8.844 -27.024 1.00 41.88 340 LEU A N 1
ATOM 2749 C CA . LEU A 1 340 ? 11.581 7.918 -26.026 1.00 41.88 340 LEU A CA 1
ATOM 2750 C C . LEU A 1 340 ? 12.214 6.627 -26.569 1.00 41.88 340 LEU A C 1
ATOM 2752 O O . LEU A 1 340 ? 11.865 5.530 -26.154 1.00 41.88 340 LEU A O 1
ATOM 2756 N N . ASP A 1 341 ? 13.239 6.767 -27.411 1.00 41.94 341 ASP A N 1
ATOM 2757 C CA . ASP A 1 341 ? 13.993 5.606 -27.923 1.00 41.94 341 ASP A CA 1
ATOM 2758 C C . ASP A 1 341 ? 15.441 5.532 -27.402 1.00 41.94 341 ASP A C 1
ATOM 2760 O O . ASP A 1 341 ? 16.111 4.514 -27.546 1.00 41.94 341 ASP A O 1
ATOM 2764 N N . GLY A 1 342 ? 15.933 6.593 -26.747 1.00 39.88 342 GLY A N 1
ATOM 2765 C CA . GLY A 1 342 ? 17.326 6.686 -26.286 1.00 39.88 342 GLY A CA 1
ATOM 2766 C C . GLY A 1 342 ? 17.650 5.981 -24.962 1.00 39.88 342 GLY A C 1
ATOM 2767 O O . GLY A 1 342 ? 18.826 5.851 -24.643 1.00 39.88 342 GLY A O 1
ATOM 2768 N N . LEU A 1 343 ? 16.641 5.548 -24.200 1.00 47.03 343 LEU A N 1
ATOM 2769 C CA . LEU A 1 343 ? 16.807 4.926 -22.874 1.00 47.03 343 LEU A CA 1
ATOM 2770 C C . LEU A 1 343 ? 16.553 3.408 -22.925 1.00 47.03 343 LEU A C 1
ATOM 2772 O O . LEU A 1 343 ? 17.405 2.620 -22.527 1.00 47.03 343 LEU A O 1
ATOM 2776 N N . PHE A 1 344 ? 15.472 2.984 -23.587 1.00 52.44 344 PHE A N 1
ATOM 2777 C CA . PHE A 1 344 ? 14.988 1.602 -23.528 1.00 52.44 344 PHE A CA 1
ATOM 2778 C C . PHE A 1 344 ? 15.966 0.535 -24.053 1.00 52.44 344 PHE A C 1
ATOM 2780 O O . PHE A 1 344 ? 16.177 -0.471 -23.393 1.00 52.44 344 PHE A O 1
ATOM 2787 N N . CYS A 1 345 ? 16.584 0.709 -25.229 1.00 54.00 345 CYS A N 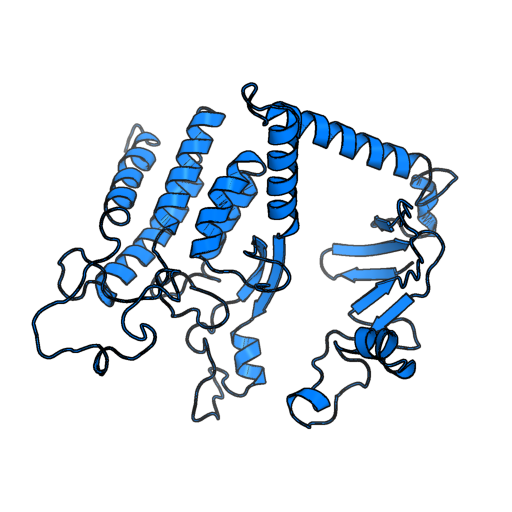1
ATOM 2788 C CA . CYS A 1 345 ? 17.495 -0.306 -25.794 1.00 54.00 345 CYS A CA 1
ATOM 2789 C C . CYS A 1 345 ? 18.858 -0.415 -25.072 1.00 54.00 345 CYS A C 1
ATOM 2791 O O . CYS A 1 345 ? 19.310 -1.541 -24.848 1.00 54.00 345 CYS A O 1
ATOM 2793 N N . PRO A 1 346 ? 19.537 0.695 -24.713 1.00 58.72 346 PRO A N 1
ATOM 2794 C CA . PRO A 1 346 ? 20.817 0.641 -24.000 1.00 58.72 346 PRO A CA 1
ATOM 2795 C C . PRO A 1 346 ? 20.761 -0.082 -22.653 1.00 58.72 346 PRO A C 1
ATOM 2797 O O . PRO A 1 346 ? 21.701 -0.800 -22.316 1.00 58.72 346 PRO A O 1
ATOM 2800 N N . GLU A 1 347 ? 19.658 0.048 -21.914 1.00 58.06 347 GLU A N 1
ATOM 2801 C CA . GLU A 1 347 ? 19.510 -0.556 -20.586 1.00 58.06 347 GLU A CA 1
ATOM 2802 C C . GLU A 1 347 ? 19.663 -2.077 -20.648 1.00 58.06 347 GLU A C 1
ATOM 2804 O O . GLU A 1 347 ? 20.507 -2.623 -19.946 1.00 58.06 347 GLU A O 1
ATOM 2809 N N . TYR A 1 348 ? 18.961 -2.769 -21.557 1.00 59.03 348 TYR A N 1
ATOM 2810 C CA . TYR A 1 348 ? 19.056 -4.233 -21.714 1.00 59.03 348 TYR A CA 1
ATOM 2811 C C . TYR A 1 348 ? 20.459 -4.729 -22.088 1.00 59.03 348 TYR A C 1
ATOM 2813 O O . TYR A 1 348 ? 20.810 -5.876 -21.788 1.00 59.03 348 TYR A O 1
ATOM 2821 N N . VAL A 1 349 ? 21.271 -3.888 -22.737 1.00 61.88 349 VAL A N 1
ATOM 2822 C CA . VAL A 1 349 ? 22.664 -4.213 -23.070 1.00 61.88 349 VAL A CA 1
ATOM 2823 C C . VAL A 1 349 ? 23.535 -4.225 -21.810 1.00 61.88 349 VAL A C 1
ATOM 2825 O O . VAL A 1 349 ? 24.447 -5.048 -21.718 1.00 61.88 349 VAL A O 1
ATOM 2828 N N . GLU A 1 350 ? 23.228 -3.395 -20.810 1.00 70.44 350 GLU A N 1
ATOM 2829 C CA . GLU A 1 350 ? 23.988 -3.302 -19.556 1.00 70.44 350 GLU A CA 1
ATOM 2830 C C . GLU A 1 350 ? 23.756 -4.500 -18.613 1.00 70.44 350 GLU A C 1
ATOM 2832 O O . GLU A 1 350 ? 24.661 -4.892 -17.872 1.00 70.44 350 GLU A O 1
ATOM 2837 N N . TYR A 1 351 ? 22.598 -5.167 -18.695 1.00 71.75 351 TYR A N 1
ATOM 2838 C CA . TYR A 1 351 ? 22.292 -6.343 -17.863 1.00 71.75 351 TYR A CA 1
ATOM 2839 C C . TYR A 1 351 ? 23.249 -7.515 -18.111 1.00 71.75 351 TYR A C 1
ATOM 2841 O O . TYR A 1 351 ? 23.707 -8.167 -17.170 1.00 71.75 351 TYR A O 1
ATOM 2849 N N . ARG A 1 352 ? 23.562 -7.814 -19.381 1.00 70.25 352 ARG A N 1
ATOM 2850 C CA . ARG A 1 352 ? 24.318 -9.027 -19.749 1.00 70.25 352 ARG A CA 1
ATOM 2851 C C . ARG A 1 352 ? 25.730 -9.067 -19.147 1.00 70.25 352 ARG A C 1
ATOM 2853 O O . ARG A 1 352 ? 26.071 -10.094 -18.558 1.00 70.25 352 ARG A O 1
ATOM 2860 N N . PRO A 1 353 ? 26.554 -8.003 -19.236 1.00 72.25 353 PRO A N 1
ATOM 2861 C CA . PRO A 1 353 ? 27.863 -7.977 -18.588 1.00 72.25 353 PRO A CA 1
ATOM 2862 C C . PRO A 1 353 ? 27.793 -8.130 -17.065 1.00 72.25 353 PRO A C 1
ATOM 2864 O O . PRO A 1 353 ? 28.651 -8.797 -16.492 1.00 72.25 353 PRO A O 1
ATOM 2867 N N . ARG A 1 354 ? 26.782 -7.546 -16.406 1.00 74.81 354 ARG A N 1
ATOM 2868 C CA . ARG A 1 354 ? 26.614 -7.610 -14.942 1.00 74.81 354 ARG A CA 1
ATOM 2869 C C . ARG A 1 354 ? 26.271 -9.024 -14.477 1.00 74.81 354 ARG A C 1
ATOM 2871 O O . ARG A 1 354 ? 26.944 -9.558 -13.601 1.00 74.81 354 ARG A O 1
ATOM 2878 N N . ILE A 1 355 ? 25.318 -9.675 -15.148 1.00 72.81 355 ILE A N 1
ATOM 2879 C CA . ILE A 1 355 ? 24.966 -11.079 -14.888 1.00 72.81 355 ILE A CA 1
ATOM 2880 C C . ILE A 1 355 ? 26.152 -12.009 -15.203 1.00 72.81 355 ILE A C 1
ATOM 2882 O O . ILE A 1 355 ? 26.408 -12.959 -14.464 1.00 72.81 355 ILE A O 1
ATOM 2886 N N . GLY A 1 356 ? 26.895 -11.734 -16.281 1.00 60.19 356 GLY A N 1
ATOM 2887 C CA . GLY A 1 356 ? 28.055 -12.528 -16.696 1.00 60.19 356 GLY A CA 1
ATOM 2888 C C . GLY A 1 356 ? 29.247 -12.441 -15.737 1.00 60.19 356 GLY A C 1
ATOM 2889 O O . GLY A 1 356 ? 29.885 -13.455 -15.472 1.00 60.19 356 GLY A O 1
ATOM 2890 N N . ARG A 1 357 ? 29.525 -11.266 -15.154 1.00 60.88 357 ARG A N 1
ATOM 2891 C CA . ARG A 1 357 ? 30.618 -11.073 -14.176 1.00 60.88 357 ARG A CA 1
ATOM 2892 C C . ARG A 1 357 ? 30.418 -11.850 -12.872 1.00 60.88 357 ARG A C 1
ATOM 2894 O O . ARG A 1 357 ? 31.402 -12.190 -12.226 1.00 60.88 357 ARG A O 1
ATOM 2901 N N . ALA A 1 358 ? 29.178 -12.197 -12.526 1.00 57.12 358 ALA A N 1
ATOM 2902 C CA . ALA A 1 358 ? 28.864 -13.062 -11.389 1.00 57.12 358 ALA A CA 1
ATOM 2903 C C . ALA A 1 358 ? 29.153 -14.560 -11.646 1.00 57.12 358 A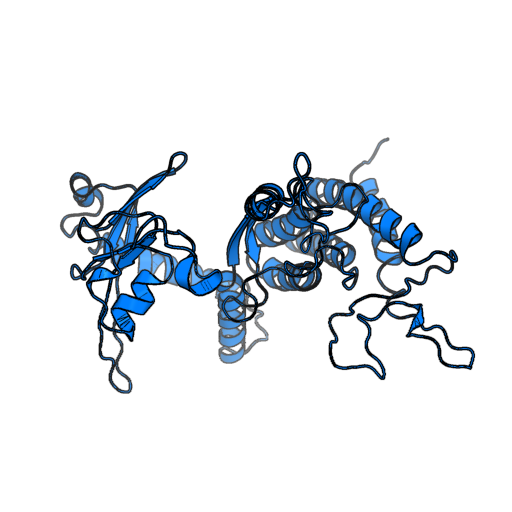LA A C 1
ATOM 2905 O O . ALA A 1 358 ? 28.974 -15.385 -10.750 1.00 57.12 358 ALA A O 1
ATOM 2906 N N . ARG A 1 359 ? 29.600 -14.933 -12.856 1.00 47.03 359 ARG A N 1
ATOM 2907 C CA . ARG A 1 359 ? 30.091 -16.275 -13.198 1.00 47.03 359 ARG A CA 1
ATOM 2908 C C . ARG A 1 359 ? 31.533 -16.222 -13.724 1.00 47.03 359 ARG A C 1
ATOM 2910 O O . ARG A 1 359 ? 31.734 -16.161 -14.937 1.00 47.03 359 ARG A O 1
ATOM 2917 N N . PRO A 1 360 ? 32.562 -16.340 -12.872 1.00 39.31 360 PRO A N 1
ATOM 2918 C CA . PRO A 1 360 ? 33.868 -16.774 -13.343 1.00 39.31 360 PRO A CA 1
ATOM 2919 C C . PRO A 1 360 ? 33.822 -18.300 -13.550 1.00 39.31 360 PRO A C 1
ATOM 2921 O O . PRO A 1 360 ? 34.084 -19.053 -12.619 1.00 39.31 360 PRO A O 1
ATOM 2924 N N . GLY A 1 361 ? 33.451 -18.770 -14.750 1.00 44.16 361 GLY A N 1
ATOM 2925 C CA . GLY A 1 361 ? 33.690 -20.170 -15.151 1.00 44.16 361 GLY A CA 1
ATOM 2926 C C . GLY A 1 361 ? 32.508 -20.987 -15.686 1.00 44.16 361 GLY A C 1
ATOM 2927 O O . GLY A 1 361 ? 32.299 -22.105 -15.221 1.00 44.16 361 GLY A O 1
ATOM 2928 N N . LEU A 1 362 ? 31.784 -20.483 -16.689 1.00 34.91 362 LEU A N 1
ATOM 2929 C CA . LEU A 1 362 ? 31.076 -21.331 -17.661 1.00 34.91 362 LEU A CA 1
ATOM 2930 C C . LEU A 1 362 ? 31.326 -20.820 -19.076 1.00 34.91 362 LEU A C 1
ATOM 2932 O O . LEU A 1 362 ? 31.131 -19.599 -19.275 1.00 34.91 362 LEU A O 1
#

Sequence (362 aa):
MIEANHAELGVYYLYGEAAPPLLFTENETNTERISGISNATPYVKDGFHNYLIHGQTGAVHPNLTGTKAAAHYQITVGAGETRTVRLRLTAHSPANLKSYGRSGAFGKHFADIMQQRQAEADEFYNYITPNALSQDAGLVLRQAMAGMLWTKQFYYYDVDRWLDERGAGRLNSRQRYLPRNSQWYHMVNADIISMPDKWEYPWYAAWDLAFHTIALLMVDPDFAKQQLDLMLRETYLHPNGQIPAYEWNFSDVNPPVHAWATIFAYNVEEMLYGQGDVEFLKHAFQKLLLNFTWWVNRKDPSGRNVFEGGFLGLDNIGVFDRSAPAAHRRLPGTGRRHCLDGLFCPEYVEYRPRIGRARPGL